Protein AF-A0A4Q5SK06-F1 (afdb_monomer_lite)

Foldseek 3Di:
DDPDPDPDDPDPDQDPVNCVVPADPLLVDAPDPADLLRLLLVVLVVQQVAFDADPVRHGPGTCNQVSLVQQLNLLSLLQRDPLVVLVVVLVVLLVVLPDPPCLPCNLVSVQVNLLSLLCLQCSLQSHHSDDDGSLVSLLVDDRPDPQPQLVVLSVVLNVLCVVDPSVGCSVPPCVHSVVVNSVSSVSNVVSSSVSSVVSNVCSVVSSVVSLVVPPDDPVNVVSSVVSVVVVVVSVVSSCVSVVVSCCCCCPVVVPDDDDDDDDDDDDDDDDDPPDPDDDADFQDWDWPAADPVRHTDIDTHD

Structure (mmCIF, N/CA/C/O backbone):
data_AF-A0A4Q5SK06-F1
#
_entry.id   AF-A0A4Q5SK06-F1
#
loop_
_atom_site.group_PDB
_atom_site.id
_atom_site.type_symbol
_atom_site.label_atom_id
_atom_site.label_alt_id
_atom_site.label_comp_id
_atom_site.label_asym_id
_atom_site.label_entity_id
_atom_site.label_seq_id
_atom_site.pdbx_PDB_ins_code
_atom_site.Cartn_x
_atom_site.Cartn_y
_atom_site.Cartn_z
_atom_site.occupancy
_atom_site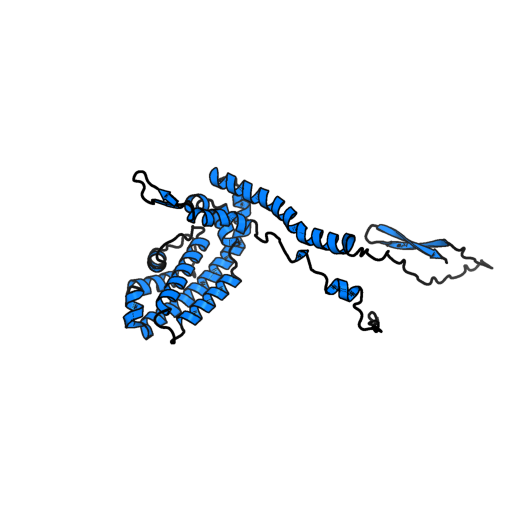.B_iso_or_equiv
_atom_site.auth_seq_id
_atom_site.auth_comp_id
_atom_site.auth_asym_id
_atom_site.auth_atom_id
_atom_site.pdbx_PDB_model_num
ATOM 1 N N . MET A 1 1 ? 8.976 2.957 50.495 1.00 32.09 1 MET A N 1
ATOM 2 C CA . MET A 1 1 ? 8.177 2.563 49.316 1.00 32.09 1 MET A CA 1
ATOM 3 C C . MET A 1 1 ? 8.591 1.159 48.915 1.00 32.09 1 MET A C 1
ATOM 5 O O . MET A 1 1 ? 9.645 0.991 48.323 1.00 32.09 1 MET A O 1
ATOM 9 N N . ALA A 1 2 ? 7.835 0.152 49.349 1.00 29.02 2 ALA A N 1
ATOM 10 C CA . ALA A 1 2 ? 8.060 -1.241 48.981 1.00 29.02 2 ALA A CA 1
ATOM 11 C C . ALA A 1 2 ? 6.987 -1.622 47.956 1.00 29.02 2 ALA A C 1
ATOM 13 O O . ALA A 1 2 ? 5.803 -1.439 48.232 1.00 29.02 2 ALA A O 1
ATOM 14 N N . GLY A 1 3 ? 7.406 -2.074 46.771 1.00 35.34 3 GLY A N 1
ATOM 15 C CA . GLY A 1 3 ? 6.500 -2.561 45.730 1.00 35.34 3 GLY A CA 1
ATOM 16 C C . GLY A 1 3 ? 5.689 -3.776 46.202 1.00 35.34 3 GLY A C 1
ATOM 17 O O . GLY A 1 3 ? 6.076 -4.425 47.182 1.00 35.34 3 GLY A O 1
ATOM 18 N N . PRO A 1 4 ? 4.564 -4.092 45.536 1.00 41.16 4 PRO A N 1
ATOM 19 C CA . PRO A 1 4 ? 3.704 -5.191 45.947 1.00 41.16 4 PRO A CA 1
ATOM 20 C C . PRO A 1 4 ? 4.503 -6.498 45.926 1.00 41.16 4 PRO A C 1
ATOM 22 O O . PRO A 1 4 ? 5.091 -6.878 44.912 1.00 41.16 4 PRO A O 1
ATOM 25 N N . ARG A 1 5 ? 4.568 -7.164 47.086 1.00 40.62 5 ARG A N 1
ATOM 26 C CA . ARG A 1 5 ? 5.215 -8.469 47.243 1.00 40.62 5 ARG A CA 1
ATOM 27 C C . ARG A 1 5 ? 4.524 -9.464 46.316 1.00 40.62 5 ARG A C 1
ATOM 29 O O . ARG A 1 5 ? 3.327 -9.699 46.455 1.00 40.62 5 ARG A O 1
ATOM 36 N N . ALA A 1 6 ? 5.293 -10.051 45.402 1.00 43.66 6 ALA A N 1
ATOM 37 C CA . ALA A 1 6 ? 4.859 -11.167 44.576 1.00 43.66 6 ALA A CA 1
ATOM 38 C C . ALA A 1 6 ? 4.334 -12.291 45.484 1.00 43.66 6 ALA A C 1
ATOM 40 O O . ALA A 1 6 ? 5.092 -12.889 46.253 1.00 43.66 6 ALA A O 1
ATOM 41 N N . GLY A 1 7 ? 3.023 -12.530 45.435 1.00 45.31 7 GLY A N 1
ATOM 42 C CA . GLY A 1 7 ? 2.389 -13.647 46.121 1.00 45.31 7 GLY A CA 1
ATOM 43 C C . GLY A 1 7 ? 2.993 -14.955 45.617 1.00 45.31 7 GLY A C 1
ATOM 44 O O . GLY A 1 7 ? 3.018 -15.216 44.417 1.00 45.31 7 GLY A O 1
ATOM 45 N N . ARG A 1 8 ? 3.526 -15.759 46.537 1.00 44.22 8 ARG A N 1
ATOM 46 C CA . ARG A 1 8 ? 4.097 -17.073 46.239 1.00 44.22 8 ARG A CA 1
ATOM 47 C C . ARG A 1 8 ? 2.937 -18.032 45.954 1.00 44.22 8 ARG A C 1
ATOM 49 O O . ARG A 1 8 ? 2.187 -18.366 46.866 1.00 44.22 8 ARG A O 1
ATOM 56 N N . ILE A 1 9 ? 2.763 -18.407 44.689 1.00 50.84 9 ILE A N 1
ATOM 57 C CA . ILE A 1 9 ? 1.717 -19.333 44.235 1.00 50.84 9 ILE A CA 1
ATOM 58 C C . ILE A 1 9 ? 2.046 -20.735 44.784 1.00 50.84 9 ILE A C 1
ATOM 60 O O . ILE A 1 9 ? 3.176 -21.200 44.656 1.00 50.84 9 ILE A O 1
ATOM 64 N N . LEU A 1 10 ? 1.083 -21.366 45.468 1.00 51.06 10 LEU A N 1
ATOM 65 C CA . LEU A 1 10 ? 1.248 -22.630 46.207 1.00 51.06 10 LEU A CA 1
ATOM 66 C C . LEU A 1 10 ? 0.790 -23.881 45.425 1.00 51.06 10 LEU A C 1
ATOM 68 O O . LEU A 1 10 ? 0.912 -24.985 45.949 1.00 51.06 10 LEU A O 1
ATOM 72 N N . ASN A 1 11 ? 0.292 -23.748 44.189 1.00 57.25 11 ASN A N 1
ATOM 73 C CA . ASN A 1 11 ? 0.071 -24.877 43.277 1.00 57.25 11 ASN A CA 1
ATOM 74 C C . ASN A 1 11 ? 0.360 -24.487 41.813 1.00 57.25 11 ASN A C 1
ATOM 76 O O . ASN A 1 11 ? 0.381 -23.307 41.477 1.00 57.25 11 ASN A O 1
ATOM 80 N N . ASP A 1 12 ? 0.541 -25.476 40.938 1.00 60.31 12 ASP A N 1
ATOM 81 C CA . ASP A 1 12 ? 0.752 -25.268 39.495 1.00 60.31 12 ASP A CA 1
ATOM 82 C C . ASP A 1 12 ? -0.543 -24.907 38.732 1.00 60.31 12 ASP A C 1
ATOM 84 O O . ASP A 1 12 ? -0.597 -24.993 37.504 1.00 60.31 12 ASP A O 1
ATOM 88 N N . ALA A 1 13 ? -1.624 -24.535 39.429 1.00 58.62 13 ALA A N 1
ATOM 89 C CA . ALA A 1 13 ? -2.864 -24.141 38.776 1.00 58.62 13 ALA A CA 1
ATOM 90 C C . ALA A 1 13 ? -2.782 -22.690 38.297 1.00 58.62 13 ALA A C 1
ATOM 92 O O . ALA A 1 13 ? -2.296 -21.789 38.979 1.00 58.62 13 ALA A O 1
ATOM 93 N N . THR A 1 14 ? -3.326 -22.462 37.109 1.00 59.69 14 THR A N 1
ATOM 94 C CA . THR A 1 14 ? -3.356 -21.158 36.453 1.00 59.69 14 THR A CA 1
ATOM 95 C C . THR A 1 14 ? -4.138 -20.146 37.298 1.00 59.69 14 THR A C 1
ATOM 97 O O . THR A 1 14 ? -5.350 -20.295 37.511 1.00 59.69 14 THR A O 1
ATOM 100 N N . SER A 1 15 ? -3.467 -19.090 37.771 1.00 63.75 15 SER A N 1
ATOM 101 C CA . SER A 1 15 ? -4.134 -18.014 38.511 1.00 63.75 15 SER A CA 1
ATOM 102 C C . SER A 1 15 ? -5.106 -17.241 37.604 1.00 63.75 15 SER A C 1
ATOM 104 O O . SER A 1 15 ? -5.066 -17.351 36.376 1.00 63.75 15 SER A O 1
ATOM 106 N N . GLN A 1 16 ? -6.005 -16.435 38.182 1.00 59.97 16 GLN A N 1
ATOM 107 C CA . GLN A 1 16 ? -6.860 -15.545 37.377 1.00 59.97 16 GLN A CA 1
ATOM 108 C C . GLN A 1 16 ? -6.032 -14.556 36.537 1.00 59.97 16 GLN A C 1
ATOM 110 O O . GLN A 1 16 ? -6.387 -14.277 35.394 1.00 59.97 16 GLN A O 1
ATOM 115 N N . LEU A 1 17 ? -4.905 -14.079 37.076 1.00 57.38 17 LEU A N 1
ATOM 116 C CA . LEU A 1 17 ? -3.962 -13.201 36.377 1.00 57.38 17 LEU A CA 1
ATOM 117 C C . LEU A 1 17 ? -3.300 -13.907 35.187 1.00 57.38 17 LEU A C 1
ATOM 119 O O . LEU A 1 17 ? -3.159 -13.310 34.122 1.00 57.38 17 LEU A O 1
ATOM 123 N N . ASP A 1 18 ? -2.949 -15.184 35.338 1.00 63.91 18 ASP A N 1
ATOM 124 C CA . ASP A 1 18 ? -2.370 -15.985 34.254 1.00 63.91 18 ASP A CA 1
ATOM 125 C C . ASP A 1 18 ? -3.408 -16.295 33.165 1.00 63.91 18 ASP A C 1
ATOM 127 O O . ASP A 1 18 ? -3.090 -16.243 31.978 1.00 63.91 18 ASP A O 1
ATOM 131 N N . ARG A 1 19 ? -4.676 -16.516 33.545 1.00 66.94 19 ARG A N 1
ATOM 132 C CA . ARG A 1 19 ? -5.796 -16.643 32.596 1.00 66.94 19 ARG A CA 1
ATOM 133 C C . ARG A 1 19 ? -6.055 -15.357 31.820 1.00 66.94 19 ARG A C 1
ATOM 135 O O . ARG A 1 19 ? -6.281 -15.431 30.620 1.00 66.94 19 ARG A O 1
ATOM 142 N N . ALA A 1 20 ? -5.986 -14.197 32.473 1.00 63.91 20 ALA A N 1
ATOM 143 C CA . ALA A 1 20 ? -6.129 -12.905 31.805 1.00 63.91 20 ALA A CA 1
ATOM 144 C C . ALA A 1 20 ? -4.961 -12.616 30.844 1.00 63.91 20 ALA A C 1
ATOM 146 O O . ALA A 1 20 ? -5.173 -12.057 29.774 1.00 63.91 20 ALA A O 1
ATOM 147 N N . ARG A 1 21 ? -3.735 -13.034 31.190 1.00 63.44 21 ARG A N 1
ATOM 148 C CA . ARG A 1 21 ? -2.545 -12.895 30.329 1.00 63.44 21 ARG A CA 1
ATOM 149 C C . ARG A 1 21 ? -2.531 -13.853 29.136 1.00 63.44 21 ARG A C 1
ATOM 151 O O . ARG A 1 21 ? -1.979 -13.500 28.103 1.00 63.44 21 ARG A O 1
ATOM 158 N N . GLY A 1 22 ? -3.099 -15.051 29.287 1.00 65.12 22 GLY A N 1
ATOM 159 C CA . GLY A 1 22 ? -3.250 -16.036 28.210 1.00 65.12 22 GLY A CA 1
ATOM 160 C C . GLY A 1 22 ? -4.559 -15.914 27.427 1.00 65.12 22 GLY A C 1
ATOM 161 O O . GLY A 1 22 ? -4.783 -16.695 26.502 1.00 65.12 22 GLY A O 1
ATOM 162 N N . ALA A 1 23 ? -5.437 -14.980 27.804 1.00 66.31 23 ALA A N 1
ATOM 163 C CA . ALA A 1 23 ? -6.686 -14.754 27.097 1.00 66.31 23 ALA A CA 1
ATOM 164 C C . ALA A 1 23 ? -6.386 -14.269 25.669 1.00 66.31 23 ALA A C 1
ATOM 166 O O . ALA A 1 23 ? -5.460 -13.473 25.475 1.00 66.31 23 ALA A O 1
ATOM 167 N N . PRO A 1 24 ? -7.161 -14.716 24.664 1.00 70.88 24 PRO A N 1
ATOM 168 C CA . PRO A 1 24 ? -7.084 -14.144 23.329 1.00 70.88 24 PRO A CA 1
ATOM 169 C C . PRO A 1 24 ? -7.214 -12.624 23.430 1.00 70.88 24 PRO A C 1
ATOM 171 O O . PRO A 1 24 ? -8.040 -12.139 24.199 1.00 70.88 24 PRO A O 1
ATOM 174 N N . ALA A 1 25 ? -6.405 -11.882 22.676 1.00 80.25 25 ALA A N 1
ATOM 175 C CA . ALA A 1 25 ? -6.522 -10.434 22.573 1.00 80.25 25 ALA A CA 1
ATOM 176 C C . ALA A 1 25 ? -7.452 -10.123 21.388 1.00 80.25 25 ALA A C 1
ATOM 178 O O . ALA A 1 25 ? -6.973 -9.986 20.267 1.00 80.25 25 ALA A O 1
ATOM 179 N N . PRO A 1 26 ? -8.786 -10.078 21.571 1.00 78.75 26 PRO A N 1
ATOM 180 C CA . PRO A 1 26 ? -9.716 -9.948 20.450 1.00 78.75 26 PRO A CA 1
ATOM 181 C C . PRO A 1 26 ? -9.480 -8.678 19.637 1.00 78.75 26 PRO A C 1
ATOM 183 O O . PRO A 1 26 ? -9.708 -8.671 18.434 1.00 78.75 26 PRO A O 1
ATOM 186 N N . ASP A 1 27 ? -8.987 -7.627 20.289 1.00 80.75 27 ASP A N 1
ATOM 187 C CA . ASP A 1 27 ? -8.762 -6.322 19.676 1.00 80.75 27 ASP A CA 1
ATOM 188 C C . ASP A 1 27 ? -7.524 -6.305 18.757 1.00 80.75 27 ASP A C 1
ATOM 190 O O . ASP A 1 27 ? -7.323 -5.344 18.020 1.00 80.75 27 ASP A O 1
ATOM 194 N N . THR A 1 28 ? -6.696 -7.361 18.763 1.00 82.69 28 THR A N 1
ATOM 195 C CA . THR A 1 28 ? -5.538 -7.488 17.858 1.00 82.69 28 THR A CA 1
ATOM 196 C C . THR A 1 28 ? -5.878 -8.167 16.534 1.00 82.69 28 THR A C 1
ATOM 198 O O . THR A 1 28 ? -5.045 -8.183 15.629 1.00 82.69 28 THR A O 1
ATOM 201 N N . VAL A 1 29 ? -7.086 -8.721 16.396 1.00 85.44 29 VAL A N 1
ATOM 202 C CA . VAL A 1 29 ? -7.531 -9.416 15.186 1.00 85.44 29 VAL A CA 1
ATOM 203 C C . VAL A 1 29 ? -8.699 -8.653 14.580 1.00 85.44 29 VAL A C 1
ATOM 205 O O . VAL A 1 29 ? -9.771 -8.570 15.166 1.00 85.44 29 VAL A O 1
ATOM 208 N N . ALA A 1 30 ? -8.512 -8.124 13.375 1.00 89.31 30 ALA A N 1
ATOM 209 C CA . ALA A 1 30 ? -9.601 -7.573 12.578 1.00 89.31 30 ALA A CA 1
ATOM 210 C C . ALA A 1 30 ? -10.161 -8.655 11.644 1.00 89.31 30 ALA A C 1
ATOM 212 O O . ALA A 1 30 ? -9.398 -9.402 11.034 1.00 89.31 30 ALA A O 1
ATOM 213 N N . VAL A 1 31 ? -11.488 -8.721 11.503 1.00 90.75 31 VAL A N 1
ATOM 214 C CA . VAL A 1 31 ? -12.145 -9.575 10.494 1.00 90.75 31 VAL A CA 1
ATOM 215 C C . VAL A 1 31 ? -11.825 -9.056 9.093 1.00 90.75 31 VAL A C 1
ATOM 217 O O . VAL A 1 31 ? -11.507 -9.829 8.196 1.00 90.75 31 VAL A O 1
ATOM 220 N N . ASP A 1 32 ? -11.865 -7.736 8.926 1.00 92.00 32 ASP A N 1
ATOM 221 C CA . ASP A 1 32 ? -11.338 -7.040 7.759 1.00 92.00 32 ASP A CA 1
ATOM 222 C C . ASP A 1 32 ? -10.427 -5.908 8.248 1.00 92.00 32 ASP A C 1
ATOM 224 O O . ASP A 1 32 ? -10.885 -4.909 8.811 1.00 92.00 32 ASP A O 1
ATOM 228 N N . GLY A 1 33 ? -9.119 -6.111 8.084 1.00 89.06 33 GLY A N 1
ATOM 229 C CA . GLY A 1 33 ? -8.067 -5.205 8.549 1.00 89.06 33 GLY A CA 1
ATOM 230 C C . GLY A 1 33 ? -7.682 -4.110 7.556 1.00 89.06 33 GLY A C 1
ATOM 231 O O . GLY A 1 33 ? -6.743 -3.367 7.829 1.00 89.06 33 GLY A O 1
ATOM 232 N N . ARG A 1 34 ? -8.364 -4.004 6.407 1.00 91.94 34 ARG A N 1
ATOM 233 C CA . ARG A 1 34 ? -8.020 -2.989 5.404 1.00 91.94 34 ARG A CA 1
ATOM 234 C C . ARG A 1 34 ? -8.201 -1.583 5.974 1.00 91.94 34 ARG A C 1
ATOM 236 O O . ARG A 1 34 ? -9.090 -1.358 6.784 1.00 91.94 34 ARG A O 1
ATOM 243 N N . SER A 1 35 ? -7.409 -0.611 5.540 1.00 92.50 35 SER A N 1
ATOM 244 C CA . SER A 1 35 ? -7.636 0.813 5.824 1.00 92.50 35 SER A CA 1
ATOM 245 C C . SER A 1 35 ? -8.647 1.424 4.842 1.00 92.50 35 SER A C 1
ATOM 247 O O . SER A 1 35 ? -9.043 0.783 3.868 1.00 92.50 35 SER A O 1
ATOM 249 N N . LEU A 1 36 ? -9.107 2.661 5.078 1.00 92.88 36 LEU A N 1
ATOM 250 C CA . LEU A 1 36 ? -9.920 3.375 4.078 1.00 92.88 36 LEU A CA 1
ATOM 251 C C . LEU A 1 36 ? -9.129 3.583 2.777 1.00 92.88 36 LEU A C 1
ATOM 253 O O . LEU A 1 36 ? -9.657 3.330 1.702 1.00 92.88 36 LEU A O 1
ATOM 257 N N . ALA A 1 37 ? -7.848 3.948 2.873 1.00 94.69 37 ALA A N 1
ATOM 258 C CA . ALA A 1 37 ? -6.973 4.081 1.710 1.00 94.69 37 ALA A CA 1
ATOM 259 C C . ALA A 1 37 ? -6.852 2.768 0.919 1.00 94.69 37 ALA A C 1
ATOM 261 O O . ALA A 1 37 ? -6.935 2.781 -0.302 1.00 94.69 37 ALA A O 1
ATOM 262 N N . GLN A 1 38 ? -6.736 1.620 1.592 1.00 94.06 38 GLN A N 1
ATOM 263 C CA . GLN A 1 38 ? -6.707 0.321 0.910 1.00 94.06 38 GLN A CA 1
ATOM 264 C C . GLN A 1 38 ? -8.042 -0.016 0.233 1.00 94.06 38 GLN A C 1
ATOM 266 O O . GLN A 1 38 ? -8.038 -0.577 -0.859 1.00 94.06 38 GLN A O 1
ATOM 271 N N . LEU A 1 39 ? -9.182 0.340 0.838 1.00 93.44 39 LEU A N 1
ATOM 272 C CA . LEU A 1 39 ? -10.490 0.197 0.189 1.00 93.44 39 LEU A CA 1
ATOM 273 C C . LEU A 1 39 ? -10.622 1.117 -1.028 1.00 93.44 39 LEU A C 1
ATOM 275 O O . LEU A 1 39 ? -11.112 0.684 -2.061 1.00 93.44 39 LEU A O 1
ATOM 279 N N . LEU A 1 40 ? -10.171 2.364 -0.932 1.00 93.56 40 LEU A N 1
ATOM 280 C CA . LEU A 1 40 ? -10.208 3.310 -2.045 1.00 93.56 40 LEU A CA 1
ATOM 281 C C . LEU A 1 40 ? -9.298 2.843 -3.193 1.00 93.56 40 LEU A C 1
ATOM 283 O O . LEU A 1 40 ? -9.754 2.678 -4.320 1.00 93.56 40 LEU A O 1
ATOM 287 N N . ALA A 1 41 ? -8.045 2.498 -2.895 1.00 92.50 41 ALA A N 1
ATOM 288 C CA . ALA A 1 41 ? -7.084 1.995 -3.876 1.00 92.50 41 ALA A CA 1
ATOM 289 C C . ALA A 1 41 ? -7.520 0.674 -4.540 1.00 92.50 41 ALA A C 1
ATOM 291 O O . ALA A 1 41 ? -7.130 0.394 -5.674 1.00 92.50 41 ALA A O 1
ATOM 292 N N . PHE A 1 42 ? -8.346 -0.133 -3.862 1.00 91.38 42 PHE A N 1
ATOM 293 C CA . PHE A 1 42 ? -8.824 -1.414 -4.384 1.00 91.38 42 PHE A CA 1
ATOM 294 C C . PHE A 1 42 ? -9.573 -1.282 -5.717 1.00 91.38 42 PHE A C 1
ATOM 296 O O . PHE A 1 42 ? -9.428 -2.162 -6.563 1.00 91.38 42 PHE A O 1
ATOM 303 N N . ALA A 1 43 ? -10.332 -0.201 -5.940 1.00 88.31 43 ALA A N 1
ATOM 304 C CA . ALA A 1 43 ? -11.107 -0.027 -7.174 1.00 88.31 43 ALA A CA 1
ATOM 305 C C . ALA A 1 43 ? -10.239 -0.077 -8.429 1.00 88.31 43 ALA A C 1
ATOM 307 O O . ALA A 1 43 ? -10.587 -0.756 -9.394 1.00 88.31 43 ALA A O 1
ATOM 308 N N . ALA A 1 44 ? -9.100 0.615 -8.410 1.00 86.00 44 ALA A N 1
ATOM 309 C CA . ALA A 1 44 ? -8.225 0.672 -9.569 1.00 86.00 44 ALA A CA 1
ATOM 310 C C . ALA A 1 44 ? -7.594 -0.702 -9.866 1.00 86.00 44 ALA A C 1
ATOM 312 O O . ALA A 1 44 ? -7.561 -1.115 -11.024 1.00 86.00 44 ALA A O 1
ATOM 313 N N . GLY A 1 45 ? -7.232 -1.467 -8.827 1.00 86.19 45 GLY A N 1
ATOM 314 C CA . GLY A 1 45 ? -6.757 -2.849 -8.979 1.00 86.19 45 GLY A CA 1
ATOM 315 C C . GLY A 1 45 ? -7.839 -3.813 -9.457 1.00 86.19 45 GLY A C 1
ATOM 316 O O . GLY A 1 45 ? -7.591 -4.663 -10.306 1.00 86.19 45 GLY A O 1
ATOM 317 N N . TYR A 1 46 ? -9.068 -3.659 -8.964 1.00 88.38 46 TYR A N 1
ATOM 318 C CA . TYR A 1 46 ? -10.204 -4.443 -9.441 1.00 88.38 46 TYR A CA 1
ATOM 319 C C . TYR A 1 46 ? -10.538 -4.128 -10.907 1.00 88.38 46 TYR A C 1
ATOM 321 O O . TYR A 1 46 ? -10.900 -5.027 -11.665 1.00 88.38 46 TYR A O 1
ATOM 329 N N . GLY A 1 47 ? -10.355 -2.872 -11.323 1.00 88.69 47 GLY A N 1
ATOM 330 C CA . GLY A 1 47 ? -10.532 -2.423 -12.701 1.00 88.69 47 GLY A CA 1
ATOM 331 C C . GLY A 1 47 ? -9.675 -3.188 -13.712 1.00 88.69 47 GLY A C 1
ATOM 332 O O . GLY A 1 47 ? -10.171 -3.473 -14.798 1.00 88.69 47 GLY A O 1
ATOM 333 N N . GLU A 1 48 ? -8.456 -3.609 -13.350 1.00 87.19 48 GLU A N 1
ATOM 334 C CA . GLU A 1 48 ? -7.589 -4.422 -14.228 1.00 87.19 48 GLU A CA 1
ATOM 335 C C . GLU A 1 48 ? -8.194 -5.785 -14.591 1.00 87.19 48 GLU A C 1
ATOM 337 O O . GLU A 1 48 ? -7.904 -6.354 -15.646 1.00 87.19 48 GLU A O 1
ATOM 342 N N . LEU A 1 49 ? -9.039 -6.334 -13.715 1.00 89.31 49 LEU A N 1
ATOM 343 C CA . LEU A 1 49 ? -9.673 -7.635 -13.929 1.00 89.31 49 LEU A CA 1
ATOM 344 C C . LEU A 1 49 ? -10.837 -7.555 -14.920 1.00 89.31 49 LEU A C 1
ATOM 346 O O . LEU A 1 49 ? -11.286 -8.582 -15.432 1.00 89.31 49 LEU A O 1
ATOM 350 N N . ILE A 1 50 ? -11.325 -6.347 -15.199 1.00 90.12 50 ILE A N 1
ATOM 351 C CA . ILE A 1 50 ? -12.448 -6.111 -16.094 1.00 90.12 50 ILE A CA 1
ATOM 352 C C . ILE A 1 50 ? -11.890 -5.543 -17.391 1.00 90.12 50 I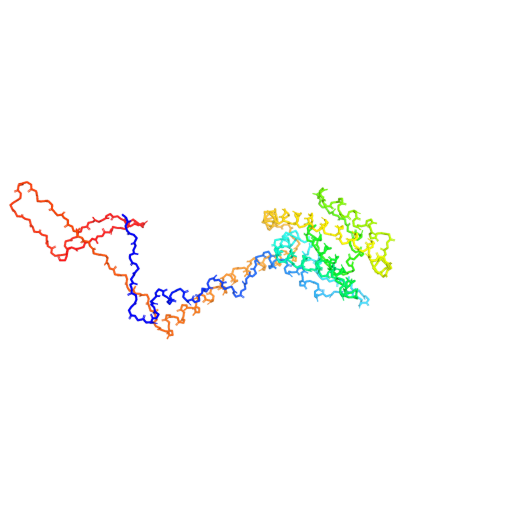LE A C 1
ATOM 354 O O . ILE A 1 50 ? -11.448 -4.402 -17.447 1.00 90.12 50 ILE A O 1
ATOM 358 N N . ARG A 1 51 ? -11.930 -6.337 -18.459 1.00 89.88 51 ARG A N 1
ATOM 359 C CA . ARG A 1 51 ? -11.545 -5.879 -19.798 1.00 89.88 51 ARG A CA 1
ATOM 360 C C . ARG A 1 51 ? -12.742 -5.298 -20.529 1.00 89.88 51 ARG A C 1
ATOM 362 O O . ARG A 1 51 ? -13.853 -5.809 -20.393 1.00 89.88 51 ARG A O 1
ATOM 369 N N . PHE A 1 52 ? -12.506 -4.276 -21.339 1.00 89.38 52 PHE A N 1
ATOM 370 C CA . PHE A 1 52 ? -13.485 -3.798 -22.310 1.00 89.38 52 PHE A CA 1
ATOM 371 C C . PHE A 1 52 ? -12.976 -4.014 -23.736 1.00 89.38 52 PHE A C 1
ATOM 373 O O . PHE A 1 52 ? -11.772 -4.138 -23.982 1.00 89.38 52 PHE A O 1
ATOM 380 N N . TYR A 1 53 ? -13.923 -4.086 -24.664 1.00 93.00 53 TYR A N 1
ATOM 381 C CA . TYR A 1 53 ? -13.687 -4.391 -26.068 1.00 93.00 53 TYR A CA 1
ATOM 382 C C . TYR A 1 53 ? -14.123 -3.206 -26.927 1.00 93.00 53 TYR A C 1
ATOM 384 O O . TYR A 1 53 ? -15.046 -2.475 -26.558 1.00 93.00 53 TYR A O 1
ATOM 392 N N . ASP A 1 54 ? -13.422 -2.984 -28.035 1.00 93.00 54 ASP A N 1
ATOM 393 C CA . ASP A 1 54 ? -13.812 -1.989 -29.031 1.00 93.00 54 ASP A CA 1
ATOM 394 C C . ASP A 1 54 ? -14.995 -2.475 -29.892 1.00 93.00 54 ASP A C 1
ATOM 396 O O . ASP A 1 54 ? -15.569 -3.543 -29.677 1.00 93.00 54 ASP A O 1
ATOM 400 N N . LEU A 1 55 ? -15.380 -1.664 -30.881 1.00 95.56 55 LEU A N 1
ATOM 401 C CA . LEU A 1 55 ? -16.477 -1.984 -31.801 1.00 95.56 55 LEU A CA 1
ATOM 402 C C . LEU A 1 55 ? -16.178 -3.184 -32.719 1.00 95.56 55 LEU A C 1
ATOM 404 O O . LEU A 1 55 ? -17.109 -3.714 -33.322 1.00 95.56 55 LEU A O 1
ATOM 408 N N . ASP A 1 56 ? -14.916 -3.610 -32.809 1.00 96.25 56 ASP A N 1
ATOM 409 C CA . ASP A 1 56 ? -14.471 -4.776 -33.574 1.00 96.25 56 ASP A CA 1
ATOM 410 C C . ASP A 1 56 ? -14.318 -6.030 -32.684 1.00 96.25 56 ASP A C 1
ATOM 412 O O . ASP A 1 56 ? -13.731 -7.024 -33.120 1.00 96.25 56 ASP A O 1
ATOM 416 N N . ASP A 1 57 ? -14.817 -5.989 -31.440 1.00 92.25 57 ASP A N 1
ATOM 417 C CA . ASP A 1 57 ? -14.689 -7.051 -30.432 1.00 92.25 57 ASP A CA 1
ATOM 418 C C . ASP A 1 57 ? -13.224 -7.396 -30.093 1.00 92.25 57 ASP A C 1
ATOM 420 O O . ASP A 1 57 ? -12.874 -8.530 -29.754 1.00 92.25 57 ASP A O 1
ATOM 424 N N . ARG A 1 58 ? -12.318 -6.409 -30.178 1.00 93.56 58 ARG A N 1
ATOM 425 C CA . ARG A 1 58 ? -10.918 -6.564 -29.759 1.00 93.56 58 ARG A CA 1
ATOM 426 C C . ARG A 1 58 ? -10.702 -5.978 -28.366 1.00 93.56 58 ARG A C 1
ATOM 428 O O . ARG A 1 58 ? -11.238 -4.909 -28.076 1.00 93.56 58 ARG A O 1
ATOM 435 N N . PRO A 1 59 ? -9.893 -6.623 -27.500 1.00 88.94 59 PRO A N 1
ATOM 436 C CA . PRO A 1 59 ? -9.536 -6.053 -26.206 1.00 88.94 59 PRO A CA 1
ATOM 437 C C . PRO A 1 59 ? -8.918 -4.662 -26.381 1.00 88.94 59 PRO A C 1
ATOM 439 O O . PRO A 1 59 ? -7.855 -4.529 -26.987 1.00 88.94 59 PRO A O 1
ATOM 442 N N . ALA A 1 60 ? -9.579 -3.643 -25.837 1.00 87.94 60 ALA A N 1
ATOM 443 C CA . ALA A 1 60 ? -9.181 -2.242 -25.970 1.00 87.94 60 ALA A CA 1
ATOM 444 C C . ALA A 1 60 ? -8.622 -1.648 -24.665 1.00 87.94 60 ALA A C 1
ATOM 446 O O . ALA A 1 60 ? -8.148 -0.514 -24.653 1.00 87.94 60 ALA A O 1
ATOM 447 N N . GLY A 1 61 ? -8.640 -2.420 -23.577 1.00 86.62 61 GLY A N 1
ATOM 448 C CA . GLY A 1 61 ? -8.072 -2.032 -22.293 1.00 86.62 61 GLY A CA 1
ATOM 449 C C . GLY A 1 61 ? -8.824 -2.650 -21.124 1.00 86.62 61 GLY A C 1
ATOM 450 O O . GLY A 1 61 ? -9.537 -3.649 -21.269 1.00 86.62 61 GLY A O 1
ATOM 451 N N . ASP A 1 62 ? -8.655 -2.032 -19.963 1.00 90.31 62 ASP A N 1
ATOM 452 C CA . ASP A 1 62 ? -9.298 -2.410 -18.714 1.00 90.31 62 ASP A CA 1
ATOM 453 C C . ASP 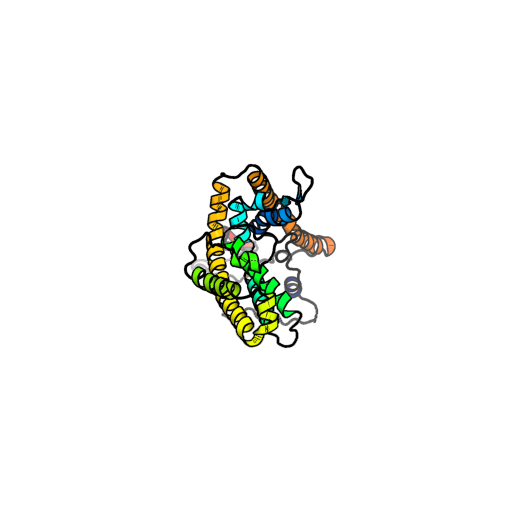A 1 62 ? -9.792 -1.171 -17.953 1.00 90.31 62 ASP A C 1
ATOM 455 O O . ASP A 1 62 ? -9.472 -0.028 -18.290 1.00 90.31 62 ASP A O 1
ATOM 459 N N . TRP A 1 63 ? -10.612 -1.387 -16.932 1.00 89.00 63 TRP A N 1
ATOM 460 C CA . TRP A 1 63 ? -11.274 -0.298 -16.215 1.00 89.00 63 TRP A CA 1
ATOM 461 C C . TRP A 1 63 ? -10.398 0.369 -15.141 1.00 89.00 63 TRP A C 1
ATOM 463 O O . TRP A 1 63 ? -10.894 1.216 -14.404 1.00 89.00 63 TRP A O 1
ATOM 473 N N . SER A 1 64 ? -9.106 0.046 -15.025 1.00 87.50 64 SER A N 1
ATOM 474 C CA . SER A 1 64 ? -8.235 0.646 -13.999 1.00 87.50 64 SER A CA 1
ATOM 475 C C . SER A 1 64 ? -8.106 2.168 -14.145 1.00 87.50 64 SER A C 1
ATOM 477 O O . SER A 1 64 ? -8.265 2.908 -13.171 1.00 87.50 64 SER A O 1
ATOM 479 N N . ALA A 1 65 ? -7.926 2.652 -15.380 1.00 83.56 65 ALA A N 1
ATOM 480 C CA . ALA A 1 65 ? -7.802 4.074 -15.706 1.00 83.56 65 ALA A CA 1
ATOM 481 C C . ALA A 1 65 ? -9.059 4.886 -15.351 1.00 83.56 65 ALA A C 1
ATOM 483 O O . ALA A 1 65 ? -8.968 6.073 -15.044 1.00 83.56 65 ALA A O 1
ATOM 484 N N . PHE A 1 66 ? -10.229 4.243 -15.356 1.00 84.69 66 PHE A N 1
ATOM 485 C CA . PHE A 1 66 ? -11.504 4.866 -15.006 1.00 84.69 66 PHE A CA 1
ATOM 486 C C . PHE A 1 66 ? -11.569 5.293 -13.533 1.00 84.69 66 PHE A C 1
ATOM 488 O O . PHE A 1 66 ? -12.216 6.290 -13.217 1.00 84.69 66 PHE A O 1
ATOM 495 N N . PHE A 1 67 ? -10.882 4.562 -12.650 1.00 86.94 67 PHE A N 1
ATOM 496 C CA . PHE A 1 67 ? -10.780 4.880 -11.224 1.00 86.94 67 PHE A CA 1
ATOM 497 C C . PHE A 1 67 ? -9.518 5.679 -10.907 1.00 86.94 67 PHE A C 1
ATOM 499 O O . PHE A 1 67 ? -9.577 6.651 -10.164 1.00 86.94 67 PHE A O 1
ATOM 506 N N . ALA A 1 68 ? -8.379 5.306 -11.491 1.00 85.19 68 ALA A N 1
ATOM 507 C CA . ALA A 1 68 ? -7.098 5.943 -11.19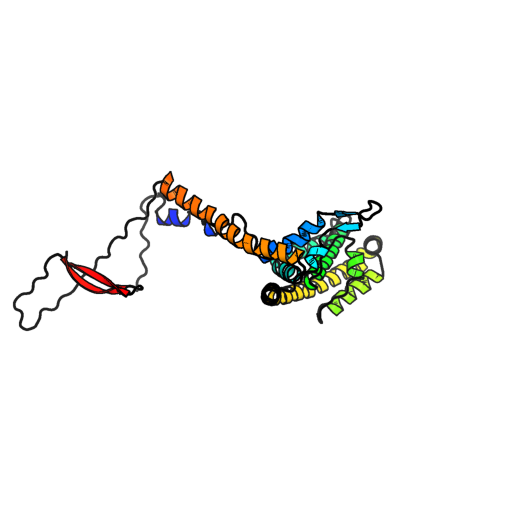4 1.00 85.19 68 ALA A CA 1
ATOM 508 C C . ALA A 1 68 ? -6.990 7.399 -11.679 1.00 85.19 68 ALA A C 1
ATOM 510 O O . ALA A 1 68 ? -6.111 8.124 -11.225 1.00 85.19 68 ALA A O 1
ATOM 511 N N . ALA A 1 69 ? -7.877 7.840 -12.578 1.00 87.19 69 ALA A N 1
ATOM 512 C CA . ALA A 1 69 ? -7.975 9.245 -12.969 1.00 87.19 69 ALA A CA 1
ATOM 513 C C . ALA A 1 69 ? -8.472 10.159 -11.831 1.00 87.19 69 ALA A C 1
ATOM 515 O O . ALA A 1 69 ? -8.276 11.372 -11.904 1.00 87.19 69 ALA A O 1
ATOM 516 N N . ASP A 1 70 ? -9.116 9.603 -10.800 1.00 92.00 70 ASP A N 1
ATOM 517 C CA . ASP A 1 70 ? -9.606 10.374 -9.663 1.00 92.00 70 ASP A CA 1
ATOM 518 C C . ASP A 1 70 ? -8.484 10.643 -8.634 1.00 92.00 70 ASP A C 1
ATOM 520 O O . ASP A 1 70 ? -7.816 9.702 -8.182 1.00 92.00 70 ASP A O 1
ATOM 524 N N . PRO A 1 71 ? -8.273 11.905 -8.207 1.00 92.06 71 PRO A N 1
ATOM 525 C CA . PRO A 1 71 ? -7.207 12.244 -7.267 1.00 92.06 71 PRO A CA 1
ATOM 526 C C . PRO A 1 71 ? -7.301 11.522 -5.915 1.00 92.06 71 PRO A C 1
ATOM 528 O O . PRO A 1 71 ? -6.259 11.175 -5.353 1.00 92.06 71 PRO A O 1
ATOM 531 N N . THR A 1 72 ? -8.509 11.237 -5.408 1.00 94.38 72 THR A N 1
ATOM 532 C CA . THR A 1 72 ? -8.705 10.488 -4.150 1.00 94.38 72 THR A CA 1
ATOM 533 C C . THR A 1 72 ? -8.102 9.097 -4.262 1.00 94.38 72 THR A C 1
ATOM 535 O O . THR A 1 72 ? -7.417 8.643 -3.345 1.00 94.38 72 THR A O 1
ATOM 538 N N . ILE A 1 73 ? -8.290 8.435 -5.404 1.00 92.88 73 ILE A N 1
ATOM 539 C CA . ILE A 1 73 ? -7.730 7.106 -5.659 1.00 92.88 73 ILE A CA 1
ATOM 540 C C . ILE A 1 73 ? -6.204 7.177 -5.754 1.00 92.88 73 ILE A C 1
ATOM 542 O O . ILE A 1 73 ? -5.519 6.351 -5.150 1.00 92.88 73 ILE A O 1
ATOM 546 N N . GLY A 1 74 ? -5.658 8.199 -6.416 1.00 92.00 74 GLY A N 1
ATOM 547 C CA . GLY A 1 74 ? -4.212 8.426 -6.485 1.00 92.00 74 GLY A CA 1
ATOM 548 C C . GLY A 1 74 ? -3.556 8.594 -5.107 1.00 92.00 74 GLY A C 1
ATOM 549 O O . GLY A 1 74 ? -2.557 7.937 -4.807 1.00 92.00 74 GLY A O 1
ATOM 550 N N . TYR A 1 75 ? -4.137 9.420 -4.230 1.00 94.62 75 TYR A N 1
ATOM 551 C CA . TYR A 1 75 ? -3.667 9.564 -2.844 1.00 94.62 75 TYR A CA 1
ATOM 552 C C . TYR A 1 75 ? -3.838 8.275 -2.034 1.00 94.62 75 TYR A C 1
ATOM 554 O O . TYR A 1 75 ? -2.942 7.875 -1.284 1.00 94.62 75 TYR A O 1
ATOM 562 N N . ALA A 1 76 ? -4.967 7.589 -2.210 1.00 95.12 76 ALA A N 1
ATOM 563 C CA . ALA A 1 76 ? -5.237 6.325 -1.549 1.00 95.12 76 ALA A CA 1
ATOM 564 C C . ALA A 1 76 ? -4.217 5.243 -1.930 1.00 95.12 76 ALA A C 1
ATOM 566 O O . ALA A 1 76 ? -3.752 4.524 -1.050 1.00 95.12 76 ALA A O 1
ATOM 567 N N . MET A 1 77 ? -3.812 5.156 -3.201 1.00 93.00 77 MET A N 1
ATOM 568 C CA . MET A 1 77 ? -2.773 4.228 -3.659 1.00 93.00 77 MET A CA 1
ATOM 569 C C . MET A 1 77 ? -1.430 4.485 -2.974 1.00 93.00 77 MET A C 1
ATOM 571 O O . MET A 1 77 ? -0.768 3.534 -2.568 1.00 93.00 77 MET A O 1
ATOM 575 N N . GLN A 1 78 ? -1.047 5.751 -2.779 1.00 93.69 78 GLN A N 1
ATOM 576 C CA . GLN A 1 78 ? 0.173 6.099 -2.043 1.00 93.69 78 GLN A CA 1
ATOM 577 C C . GLN A 1 78 ? 0.090 5.621 -0.588 1.00 93.69 78 GLN A C 1
ATOM 579 O O . GLN A 1 78 ? 0.993 4.946 -0.090 1.00 93.69 78 GLN A O 1
ATOM 584 N N . LEU A 1 79 ? -1.021 5.916 0.088 1.00 95.69 79 LEU A N 1
ATOM 585 C CA . LEU A 1 79 ? -1.240 5.541 1.488 1.00 95.69 79 LEU A CA 1
ATOM 586 C C . LEU A 1 79 ? -1.373 4.027 1.697 1.00 95.69 79 LEU A C 1
ATOM 588 O O . LEU A 1 79 ? -0.943 3.519 2.733 1.00 95.69 79 LEU A O 1
ATOM 592 N N . ALA A 1 80 ? -1.943 3.313 0.725 1.00 94.25 80 ALA A N 1
ATOM 593 C CA . ALA A 1 80 ? -2.193 1.877 0.787 1.00 94.25 80 ALA A CA 1
ATOM 594 C C . ALA A 1 80 ? -0.921 1.018 0.701 1.00 94.25 80 ALA A C 1
ATOM 596 O O . ALA A 1 80 ? -0.980 -0.154 1.075 1.00 94.25 80 ALA A O 1
ATOM 597 N N . ILE A 1 81 ? 0.208 1.575 0.239 1.00 92.38 81 ILE A N 1
ATOM 598 C CA . ILE A 1 81 ? 1.487 0.857 0.177 1.00 92.38 81 ILE A CA 1
ATOM 599 C C . ILE A 1 81 ? 1.963 0.484 1.589 1.00 92.38 81 ILE A C 1
ATOM 601 O O . ILE A 1 81 ? 2.181 1.362 2.431 1.00 92.38 81 ILE A O 1
ATOM 605 N N . ASP A 1 82 ? 2.231 -0.805 1.805 1.00 93.62 82 ASP A N 1
ATOM 606 C CA . ASP A 1 82 ? 3.056 -1.287 2.916 1.00 93.62 82 ASP A CA 1
ATOM 607 C C . ASP A 1 82 ? 4.540 -1.135 2.544 1.00 93.62 82 ASP A C 1
ATOM 609 O O . ASP A 1 82 ? 5.150 -1.986 1.894 1.00 93.62 82 ASP A O 1
ATOM 613 N N . LEU A 1 83 ? 5.108 0.029 2.873 1.00 94.00 83 LEU A N 1
ATOM 614 C CA . LEU A 1 83 ? 6.475 0.370 2.476 1.00 94.00 83 LEU A CA 1
ATOM 615 C C . LEU A 1 83 ? 7.532 -0.563 3.105 1.00 94.00 83 LEU A C 1
ATOM 617 O O . LEU A 1 83 ? 8.426 -0.978 2.366 1.00 94.00 83 LEU A O 1
ATOM 621 N N . PRO A 1 84 ? 7.446 -0.944 4.398 1.00 96.00 84 PRO A N 1
ATOM 622 C CA . PRO A 1 84 ? 8.342 -1.946 4.979 1.00 96.00 84 PRO A CA 1
ATOM 623 C C . PRO A 1 84 ? 8.315 -3.305 4.264 1.00 96.00 84 PRO A C 1
ATOM 625 O O . PRO A 1 84 ? 9.375 -3.895 4.019 1.00 96.00 84 PRO A O 1
ATOM 628 N N . GLU A 1 85 ? 7.126 -3.805 3.909 1.00 95.56 85 GLU A N 1
ATOM 629 C CA . GLU A 1 85 ? 6.992 -5.058 3.159 1.00 95.56 85 GLU A CA 1
ATOM 630 C C . GLU A 1 85 ? 7.619 -4.936 1.762 1.00 95.56 85 GLU A C 1
ATOM 632 O O . GLU A 1 85 ? 8.409 -5.791 1.352 1.00 95.56 85 GLU A O 1
ATOM 637 N N . VAL A 1 86 ? 7.348 -3.831 1.059 1.00 95.62 86 VAL A N 1
ATOM 638 C CA . VAL A 1 86 ? 7.927 -3.542 -0.262 1.00 95.62 86 VAL A CA 1
ATOM 639 C C . VAL A 1 86 ? 9.452 -3.445 -0.205 1.00 95.62 86 VAL A C 1
ATOM 641 O O . VAL A 1 86 ? 10.129 -4.045 -1.041 1.00 95.62 86 VAL A O 1
ATOM 644 N N . GLU A 1 87 ? 10.015 -2.726 0.767 1.00 96.75 87 GLU A N 1
ATOM 645 C CA . GLU A 1 87 ? 11.467 -2.603 0.930 1.00 96.75 87 GLU A CA 1
ATOM 646 C C . GLU A 1 87 ? 12.114 -3.975 1.153 1.00 96.75 87 GLU A C 1
ATOM 648 O O . GLU A 1 87 ? 13.126 -4.303 0.525 1.00 96.75 87 GLU A O 1
ATOM 653 N N . THR A 1 88 ? 11.502 -4.802 2.003 1.00 97.31 88 THR A N 1
ATOM 654 C CA . THR A 1 88 ? 11.971 -6.166 2.273 1.00 97.31 88 THR A CA 1
ATOM 655 C C . THR A 1 88 ? 11.947 -7.012 1.001 1.00 97.31 88 THR A C 1
ATOM 657 O O . THR A 1 88 ? 12.965 -7.602 0.634 1.00 97.31 88 THR A O 1
ATOM 660 N N . ALA A 1 89 ? 10.830 -6.999 0.269 1.00 96.12 89 ALA A N 1
ATOM 661 C CA . ALA A 1 89 ? 10.684 -7.744 -0.976 1.00 96.12 89 ALA A CA 1
ATOM 662 C C . ALA A 1 89 ? 11.688 -7.298 -2.055 1.00 96.12 89 ALA A C 1
ATOM 664 O O . ALA A 1 89 ? 12.264 -8.135 -2.752 1.00 96.12 89 ALA A O 1
ATOM 665 N N . LEU A 1 90 ? 11.938 -5.992 -2.194 1.00 96.56 90 LEU A N 1
ATOM 666 C CA . LEU A 1 90 ? 12.924 -5.452 -3.136 1.00 96.56 90 LEU A CA 1
ATOM 667 C C . LEU A 1 90 ? 14.355 -5.840 -2.756 1.00 96.56 90 LEU A C 1
ATOM 669 O O . LEU A 1 90 ? 15.143 -6.208 -3.629 1.00 96.56 90 LEU A O 1
ATOM 673 N N . ARG A 1 91 ? 14.688 -5.791 -1.462 1.00 95.38 91 ARG A N 1
ATOM 674 C CA . ARG A 1 91 ? 15.995 -6.209 -0.943 1.00 95.38 91 ARG A CA 1
ATOM 675 C C . ARG A 1 91 ? 16.252 -7.687 -1.225 1.00 95.38 91 ARG A C 1
ATOM 677 O O . ARG A 1 91 ? 17.338 -8.041 -1.687 1.00 95.38 91 ARG A O 1
ATOM 684 N N . ASP A 1 92 ? 15.254 -8.534 -0.991 1.00 94.62 92 ASP A N 1
ATOM 685 C CA . ASP A 1 92 ? 15.333 -9.961 -1.295 1.00 94.62 92 ASP A CA 1
ATOM 686 C C . ASP A 1 92 ? 15.488 -10.201 -2.804 1.00 94.62 92 ASP A C 1
ATOM 688 O O . ASP A 1 92 ? 16.388 -10.934 -3.212 1.00 94.62 92 ASP A O 1
ATOM 692 N N . LEU A 1 93 ? 14.708 -9.511 -3.648 1.00 93.75 93 LEU A N 1
ATOM 693 C CA . LEU A 1 93 ? 14.851 -9.586 -5.107 1.00 93.75 93 LEU A CA 1
ATOM 694 C C . LEU A 1 93 ? 16.244 -9.151 -5.589 1.00 93.75 93 LEU A C 1
ATOM 696 O O . LEU A 1 93 ? 16.809 -9.790 -6.476 1.00 93.75 93 LEU A O 1
ATOM 700 N N . LEU A 1 94 ? 16.825 -8.092 -5.017 1.00 93.75 94 LEU A N 1
ATOM 701 C CA . LEU A 1 94 ? 18.181 -7.639 -5.352 1.00 93.75 94 LEU A CA 1
ATOM 702 C C . LEU A 1 94 ? 19.248 -8.661 -4.955 1.00 93.75 94 LEU A C 1
ATOM 704 O O . LEU A 1 94 ? 20.152 -8.940 -5.748 1.00 93.75 94 LEU A O 1
ATOM 708 N N . ARG A 1 95 ? 19.146 -9.229 -3.747 1.00 91.94 95 ARG A N 1
ATOM 709 C CA . ARG A 1 95 ? 20.047 -10.296 -3.283 1.00 91.94 95 ARG A CA 1
ATOM 710 C C . ARG A 1 95 ? 20.003 -11.483 -4.241 1.00 91.94 95 ARG A C 1
ATOM 712 O O . ARG A 1 95 ? 21.042 -11.991 -4.648 1.00 91.94 95 ARG A O 1
ATOM 719 N N . ASP A 1 96 ? 18.801 -11.867 -4.632 1.00 90.69 96 ASP A N 1
ATOM 720 C CA . ASP A 1 96 ? 18.539 -12.985 -5.521 1.00 90.69 96 ASP A CA 1
ATOM 721 C C . ASP A 1 96 ? 19.059 -12.760 -6.949 1.00 90.69 96 ASP A C 1
ATOM 723 O O . ASP A 1 96 ? 19.609 -13.669 -7.564 1.00 90.69 96 ASP A O 1
ATOM 727 N N . VAL A 1 97 ? 18.931 -11.543 -7.489 1.00 90.25 97 VAL A N 1
ATOM 728 C CA . VAL A 1 97 ? 19.501 -11.179 -8.800 1.00 90.25 97 VAL A CA 1
ATOM 729 C C . VAL A 1 97 ? 21.035 -11.243 -8.778 1.00 90.25 97 VAL A C 1
ATOM 731 O O . VAL A 1 97 ? 21.656 -11.586 -9.789 1.00 90.25 97 VAL A O 1
ATOM 734 N N . ARG A 1 98 ? 21.652 -10.931 -7.632 1.00 88.25 98 ARG A N 1
ATOM 735 C CA . ARG A 1 98 ? 23.105 -10.997 -7.427 1.00 88.25 98 ARG A CA 1
ATOM 736 C C . ARG A 1 98 ? 23.630 -12.426 -7.242 1.00 88.25 98 ARG A C 1
ATOM 738 O O . ARG A 1 98 ? 24.838 -12.617 -7.369 1.00 88.25 98 ARG A O 1
ATOM 745 N N . ASP A 1 99 ? 22.774 -13.417 -6.983 1.00 86.75 99 ASP A N 1
ATOM 746 C CA . ASP A 1 99 ? 23.211 -14.802 -6.790 1.00 86.75 99 ASP A CA 1
ATOM 747 C C . ASP A 1 99 ? 23.803 -15.379 -8.101 1.00 86.75 99 ASP A C 1
ATOM 749 O O . ASP A 1 99 ? 23.126 -15.438 -9.141 1.00 86.75 99 ASP A O 1
ATOM 753 N N . PRO A 1 100 ? 25.084 -15.803 -8.108 1.00 80.94 100 PRO A N 1
ATOM 754 C CA . PRO A 1 100 ? 25.711 -16.388 -9.287 1.00 80.94 100 PRO A CA 1
ATOM 755 C C . PRO A 1 100 ? 25.158 -17.774 -9.651 1.00 80.94 100 PRO A C 1
ATOM 757 O O . PRO A 1 100 ? 25.357 -18.205 -10.785 1.00 80.94 100 PRO A O 1
ATOM 760 N N . ARG A 1 101 ? 24.479 -18.468 -8.727 1.00 81.00 101 ARG A N 1
ATOM 761 C CA . ARG A 1 101 ? 24.097 -19.885 -8.856 1.00 81.00 101 ARG A CA 1
ATOM 762 C C . ARG A 1 101 ? 22.948 -20.151 -9.830 1.00 81.00 101 ARG A C 1
ATOM 764 O O . ARG A 1 101 ? 22.794 -21.290 -10.253 1.00 81.00 101 ARG A O 1
ATOM 771 N N . ASP A 1 102 ? 22.171 -19.131 -10.192 1.00 78.06 102 ASP A N 1
ATOM 772 C CA . ASP A 1 102 ? 20.977 -19.274 -11.038 1.00 78.06 102 ASP A CA 1
ATOM 773 C C . ASP A 1 102 ? 20.923 -18.200 -12.149 1.00 78.06 102 ASP A C 1
ATOM 775 O O . ASP A 1 102 ? 20.168 -17.222 -12.074 1.00 78.06 102 ASP A O 1
ATOM 779 N N . PRO A 1 103 ? 21.781 -18.322 -13.180 1.00 74.69 103 PRO A N 1
ATOM 780 C CA . PRO A 1 103 ? 21.853 -17.354 -14.271 1.00 74.69 103 PRO A CA 1
ATOM 781 C C . PRO A 1 103 ? 20.601 -17.347 -15.160 1.00 74.69 103 PRO A C 1
ATOM 783 O O . PRO A 1 103 ? 20.275 -16.298 -15.716 1.00 74.69 103 PRO A O 1
ATOM 786 N N . GLU A 1 104 ? 19.883 -18.468 -15.271 1.00 75.50 104 GLU A N 1
ATOM 787 C CA . GLU A 1 104 ? 18.665 -18.565 -16.084 1.00 75.50 104 GLU A CA 1
ATOM 788 C C . GLU A 1 104 ? 17.492 -17.819 -15.435 1.00 75.50 104 GLU A C 1
ATOM 790 O O . GLU A 1 104 ? 16.819 -17.030 -16.106 1.00 75.50 104 GLU A O 1
ATOM 795 N N . ALA A 1 105 ? 17.284 -17.956 -14.118 1.00 84.44 105 ALA A N 1
ATOM 796 C CA . ALA A 1 105 ? 16.225 -17.205 -13.443 1.00 84.44 105 ALA A CA 1
ATOM 797 C C . ALA A 1 105 ? 16.561 -15.719 -13.273 1.00 84.44 105 ALA A C 1
ATOM 799 O O . ALA A 1 105 ? 15.652 -14.900 -13.109 1.00 84.44 105 ALA A O 1
ATOM 800 N N . ARG A 1 106 ? 17.842 -15.333 -13.325 1.00 86.81 106 ARG A N 1
ATOM 801 C CA . ARG A 1 106 ? 18.279 -13.943 -13.121 1.00 86.81 106 ARG A CA 1
ATOM 802 C C . ARG A 1 106 ? 17.565 -12.955 -14.039 1.00 86.81 106 ARG A C 1
ATOM 804 O O . ARG A 1 106 ? 17.128 -11.901 -13.581 1.00 86.81 106 ARG A O 1
ATOM 811 N N . GLY A 1 107 ? 17.408 -13.297 -15.317 1.00 86.75 107 GLY A N 1
ATOM 812 C CA . GLY A 1 107 ? 16.713 -12.437 -16.276 1.00 86.75 107 GLY A CA 1
ATOM 813 C C . GLY A 1 107 ? 15.230 -12.252 -15.951 1.00 86.75 107 GLY A C 1
ATOM 814 O O . GLY A 1 107 ? 14.691 -11.161 -16.134 1.00 86.75 107 GLY A O 1
ATOM 815 N N . HIS A 1 108 ? 14.566 -13.285 -15.428 1.00 88.75 108 HIS A N 1
ATOM 816 C CA . HIS A 1 108 ? 13.187 -13.175 -14.956 1.00 88.75 108 HIS A CA 1
ATOM 817 C C . HIS A 1 108 ? 13.096 -12.305 -13.692 1.00 88.75 108 HIS A C 1
ATOM 819 O O . HIS A 1 108 ? 12.266 -11.398 -13.624 1.00 88.75 108 HIS A O 1
ATOM 825 N N . ARG A 1 109 ? 13.999 -12.512 -12.724 1.00 91.00 109 ARG A N 1
ATOM 826 C CA . ARG A 1 109 ? 14.056 -11.718 -11.484 1.00 91.00 109 ARG A CA 1
ATOM 827 C C . ARG A 1 109 ? 14.326 -10.238 -11.765 1.00 91.00 109 ARG A C 1
ATOM 829 O O . ARG A 1 109 ? 13.669 -9.382 -11.180 1.00 91.00 109 ARG A O 1
ATOM 836 N N . LEU A 1 110 ? 15.213 -9.926 -12.712 1.00 91.12 110 LEU A N 1
ATOM 837 C CA . LEU A 1 110 ? 15.501 -8.546 -13.103 1.00 91.12 110 LEU A CA 1
ATOM 838 C C . LEU A 1 110 ? 14.304 -7.877 -13.793 1.00 91.12 110 LEU A C 1
ATOM 840 O O . LEU A 1 110 ? 13.997 -6.731 -13.484 1.00 91.12 110 LEU A O 1
ATOM 844 N N . ARG A 1 111 ? 13.565 -8.590 -14.654 1.00 91.00 111 ARG A N 1
ATOM 845 C CA . ARG A 1 111 ? 12.302 -8.072 -15.215 1.00 91.00 111 ARG A CA 1
ATOM 846 C C . ARG A 1 111 ? 11.263 -7.796 -14.139 1.00 91.00 111 ARG A C 1
ATOM 848 O O . ARG A 1 111 ? 10.623 -6.751 -14.176 1.00 91.00 111 ARG A O 1
ATOM 855 N N . ARG A 1 112 ? 11.124 -8.700 -13.165 1.00 92.44 112 ARG A N 1
ATOM 856 C CA . ARG A 1 112 ? 10.234 -8.503 -12.014 1.00 92.44 112 ARG A CA 1
ATOM 857 C C . ARG A 1 112 ? 10.640 -7.269 -11.202 1.00 92.44 112 ARG A C 1
ATOM 859 O O . ARG A 1 112 ? 9.770 -6.502 -10.807 1.00 92.44 112 ARG A O 1
ATOM 866 N N . LEU A 1 113 ? 11.940 -7.044 -11.009 1.00 94.25 113 LEU A N 1
ATOM 867 C CA . LEU A 1 113 ? 12.466 -5.855 -10.336 1.00 94.25 113 LEU A CA 1
ATOM 868 C C . LEU A 1 113 ? 12.162 -4.567 -11.118 1.00 94.25 113 LEU A C 1
ATOM 870 O O . LEU A 1 113 ? 11.687 -3.598 -10.534 1.00 94.25 113 LEU A O 1
ATOM 874 N N . LEU A 1 114 ? 12.374 -4.563 -12.438 1.00 93.81 114 LEU A N 1
ATOM 875 C CA . LEU A 1 114 ? 12.033 -3.425 -13.300 1.00 93.81 114 LEU A CA 1
ATOM 876 C C . LEU A 1 114 ? 10.525 -3.139 -13.293 1.00 93.81 114 LEU A C 1
ATOM 878 O O . LEU A 1 114 ? 10.127 -1.982 -13.192 1.00 93.81 114 LEU A O 1
ATOM 882 N N . ALA A 1 115 ? 9.688 -4.177 -13.346 1.00 92.62 115 ALA A N 1
ATOM 883 C CA . ALA A 1 115 ? 8.240 -4.037 -13.238 1.00 92.62 115 ALA A CA 1
ATOM 884 C C . ALA A 1 115 ? 7.826 -3.442 -11.881 1.00 92.62 115 ALA A C 1
ATOM 886 O O . ALA A 1 115 ? 7.007 -2.529 -11.847 1.00 92.62 115 ALA A O 1
ATOM 887 N N . ALA A 1 116 ? 8.440 -3.887 -10.778 1.00 94.00 116 ALA A N 1
ATOM 888 C CA . ALA A 1 116 ? 8.204 -3.316 -9.453 1.00 94.00 116 ALA A CA 1
ATOM 889 C C . ALA A 1 116 ? 8.618 -1.835 -9.379 1.00 94.00 116 ALA A C 1
ATOM 891 O O . ALA A 1 116 ? 7.871 -1.021 -8.846 1.00 94.00 116 ALA A O 1
ATOM 892 N N . ILE A 1 117 ? 9.759 -1.458 -9.969 1.00 95.56 117 ILE A N 1
ATOM 893 C CA . ILE A 1 117 ? 10.193 -0.053 -10.052 1.00 95.56 117 ILE A CA 1
ATOM 894 C C . ILE A 1 117 ? 9.175 0.790 -10.818 1.00 95.56 117 ILE A C 1
ATOM 896 O O . ILE A 1 117 ? 8.786 1.851 -10.342 1.00 95.56 117 ILE A O 1
ATOM 900 N N . VAL A 1 118 ? 8.724 0.326 -11.986 1.00 95.00 118 VAL A N 1
ATOM 901 C CA . VAL A 1 118 ? 7.707 1.032 -12.781 1.00 95.00 118 VAL A CA 1
ATOM 902 C C . VAL A 1 118 ? 6.402 1.168 -12.003 1.00 95.00 118 VAL A C 1
ATOM 904 O O . VAL A 1 118 ? 5.790 2.233 -12.031 1.00 95.00 118 VAL A O 1
ATOM 907 N N . HIS A 1 119 ? 5.999 0.122 -11.282 1.00 92.44 119 HIS A N 1
ATOM 908 C CA . HIS A 1 119 ? 4.796 0.140 -10.460 1.00 92.44 119 HIS A CA 1
ATOM 909 C C . HIS A 1 119 ? 4.889 1.210 -9.360 1.00 92.44 119 HIS A C 1
ATOM 911 O O . HIS A 1 119 ? 3.989 2.029 -9.194 1.00 92.44 119 HIS A O 1
ATOM 917 N N . LEU A 1 120 ? 6.019 1.258 -8.657 1.00 94.69 120 LEU A N 1
ATOM 918 C CA . LEU A 1 120 ? 6.287 2.235 -7.603 1.00 94.69 120 LEU A CA 1
ATOM 919 C C . LEU A 1 120 ? 6.409 3.671 -8.133 1.00 94.69 120 LEU A C 1
ATOM 921 O O . LEU A 1 120 ? 5.907 4.597 -7.501 1.00 94.69 120 LEU A O 1
ATOM 925 N N . LEU A 1 121 ? 7.025 3.859 -9.303 1.00 95.31 121 LEU A N 1
ATOM 926 C CA . LEU A 1 121 ? 7.085 5.153 -9.987 1.00 95.31 121 LEU A CA 1
ATOM 927 C C . LEU A 1 121 ? 5.692 5.655 -10.386 1.00 95.31 121 LEU A C 1
ATOM 929 O O . LEU A 1 121 ? 5.389 6.828 -10.199 1.00 95.31 121 LEU A O 1
ATOM 933 N N . ALA A 1 122 ? 4.825 4.773 -10.887 1.00 91.88 122 ALA A N 1
ATOM 934 C CA . ALA A 1 122 ? 3.454 5.144 -11.218 1.00 91.88 122 ALA A CA 1
ATOM 935 C C . ALA A 1 122 ? 2.656 5.541 -9.968 1.00 91.88 122 ALA A C 1
ATOM 937 O O . ALA A 1 122 ? 2.028 6.594 -9.971 1.00 91.88 122 ALA A O 1
ATOM 938 N N . ILE A 1 123 ? 2.756 4.784 -8.865 1.00 92.06 123 ILE A N 1
ATOM 939 C CA . ILE A 1 123 ? 2.099 5.178 -7.607 1.00 92.06 123 ILE A CA 1
ATOM 940 C C . ILE A 1 123 ? 2.641 6.522 -7.091 1.00 92.06 123 ILE A C 1
ATOM 942 O O . ILE A 1 123 ? 1.871 7.364 -6.620 1.00 92.06 123 ILE A O 1
ATOM 946 N N . LEU A 1 124 ? 3.952 6.765 -7.202 1.00 94.00 124 LEU A N 1
ATOM 947 C CA . LEU A 1 124 ? 4.551 8.056 -6.850 1.00 94.00 124 LEU A CA 1
ATOM 948 C C . LEU A 1 124 ? 3.930 9.207 -7.659 1.00 94.00 124 LEU A C 1
ATOM 950 O O . LEU A 1 124 ? 3.569 10.229 -7.079 1.00 94.00 124 LEU A O 1
ATOM 954 N N . ASP A 1 125 ? 3.742 9.015 -8.962 1.00 91.69 125 ASP A N 1
ATOM 955 C CA . ASP A 1 125 ? 3.115 9.989 -9.864 1.00 91.69 125 ASP A CA 1
ATOM 956 C C . ASP A 1 125 ? 1.576 10.018 -9.785 1.00 91.69 125 ASP A C 1
ATOM 958 O O . ASP A 1 125 ? 0.939 10.754 -10.545 1.00 91.69 125 ASP A O 1
ATOM 962 N N . ARG A 1 126 ? 0.973 9.253 -8.860 1.00 88.81 126 ARG A N 1
ATOM 963 C CA . ARG A 1 126 ? -0.486 9.073 -8.722 1.00 88.81 126 ARG A CA 1
ATOM 964 C C . ARG A 1 126 ? -1.134 8.606 -10.027 1.00 88.81 126 ARG A C 1
ATOM 966 O O . ARG A 1 126 ? -2.235 9.020 -10.373 1.00 88.81 126 ARG A O 1
ATOM 973 N N . ASP A 1 127 ? -0.416 7.768 -10.758 1.00 85.94 127 ASP A N 1
ATOM 974 C CA . ASP A 1 127 ? -0.855 7.138 -11.992 1.00 85.94 127 ASP A CA 1
ATOM 975 C C . ASP A 1 127 ? -1.103 5.648 -11.753 1.00 85.94 127 ASP A C 1
ATOM 977 O O . ASP A 1 127 ? -0.560 5.049 -10.816 1.00 85.94 127 ASP A O 1
ATOM 981 N N . TRP A 1 128 ? -1.904 5.024 -12.616 1.00 82.00 128 TRP A N 1
ATOM 982 C CA . TRP A 1 128 ? -2.122 3.592 -12.504 1.00 82.00 128 TRP A CA 1
ATOM 983 C C . TRP A 1 128 ? -0.895 2.822 -12.996 1.00 82.00 128 TRP A C 1
ATOM 985 O O . TRP A 1 128 ? -0.472 2.977 -14.148 1.00 82.00 128 TRP A O 1
ATOM 995 N N . PRO A 1 129 ? -0.317 1.947 -12.160 1.00 73.19 129 PRO A N 1
ATOM 996 C CA . PRO A 1 129 ? 0.859 1.205 -12.525 1.00 73.19 129 PRO A CA 1
ATOM 997 C C . PRO A 1 129 ? 0.655 0.207 -13.645 1.00 73.19 129 PRO A C 1
ATOM 999 O O . PRO A 1 129 ? 1.690 -0.143 -14.172 1.00 73.19 129 PRO A O 1
ATOM 1002 N N . GLY A 1 130 ? -0.559 -0.187 -14.048 1.00 72.12 130 GLY A N 1
ATOM 1003 C CA . GLY A 1 130 ? -0.894 -0.910 -15.289 1.00 72.12 130 GLY A CA 1
ATOM 1004 C C . GLY A 1 130 ? -0.083 -2.171 -15.645 1.00 72.12 130 GLY A C 1
ATOM 1005 O O . GLY A 1 130 ? 0.979 -2.473 -15.101 1.00 72.12 130 GLY A O 1
ATOM 1006 N N . GLY A 1 131 ? -0.540 -2.905 -16.660 1.00 71.44 131 GLY A N 1
ATOM 1007 C CA . GLY A 1 131 ? 0.213 -4.028 -17.231 1.00 71.44 131 GLY A CA 1
ATOM 1008 C C . GLY A 1 131 ? 1.379 -3.606 -18.143 1.00 71.44 131 GLY A C 1
ATOM 1009 O O . GLY A 1 131 ? 1.590 -2.428 -18.439 1.00 71.44 131 GLY A O 1
ATOM 1010 N N . GLY A 1 132 ? 2.146 -4.586 -18.627 1.00 74.00 132 GLY A N 1
ATOM 1011 C CA . GLY A 1 132 ? 3.108 -4.405 -19.724 1.00 74.00 132 GLY A CA 1
ATOM 1012 C C . GLY A 1 132 ? 4.574 -4.650 -19.366 1.00 74.00 132 GLY A C 1
ATOM 1013 O O . GLY A 1 132 ? 4.924 -4.964 -18.230 1.00 74.00 132 GLY A O 1
ATOM 1014 N N . ASP A 1 133 ? 5.438 -4.528 -20.374 1.00 84.06 133 ASP A N 1
ATOM 1015 C CA . ASP A 1 133 ? 6.873 -4.772 -20.229 1.00 84.06 133 ASP A CA 1
ATOM 1016 C C . ASP A 1 133 ? 7.550 -3.677 -19.386 1.00 84.06 133 ASP A C 1
ATOM 1018 O O . ASP A 1 133 ? 7.576 -2.500 -19.757 1.00 84.06 133 ASP A O 1
ATOM 1022 N N . GLY A 1 134 ? 8.104 -4.075 -18.238 1.00 85.31 134 GLY A N 1
ATOM 1023 C CA . GLY A 1 134 ? 8.721 -3.155 -17.283 1.00 85.31 134 GLY A CA 1
ATOM 1024 C C . GLY A 1 134 ? 9.922 -2.407 -17.863 1.00 85.31 134 GLY A C 1
ATOM 1025 O O . GLY A 1 134 ? 10.136 -1.247 -17.526 1.00 85.31 134 GLY A O 1
ATOM 1026 N N . GLU A 1 135 ? 10.679 -3.020 -18.777 1.00 88.50 135 GLU A N 1
ATOM 1027 C CA . GLU A 1 135 ? 11.808 -2.357 -19.432 1.00 88.50 135 GLU A CA 1
ATOM 1028 C C . GLU A 1 135 ? 11.335 -1.222 -20.351 1.00 88.50 135 GLU A C 1
ATOM 1030 O O . GLU A 1 135 ? 11.777 -0.079 -20.197 1.00 88.50 135 GLU A O 1
ATOM 1035 N N . ALA A 1 136 ? 10.423 -1.508 -21.285 1.00 88.81 136 ALA A N 1
ATOM 1036 C CA . ALA A 1 136 ? 9.869 -0.511 -22.197 1.00 88.81 136 ALA A CA 1
ATOM 1037 C C . ALA A 1 136 ? 9.221 0.654 -21.439 1.00 88.81 136 ALA A C 1
ATOM 1039 O O . ALA A 1 136 ? 9.437 1.824 -21.768 1.00 88.81 136 ALA A O 1
ATOM 1040 N N . ARG A 1 137 ? 8.478 0.342 -20.374 1.00 90.56 137 ARG A N 1
ATOM 1041 C CA . ARG A 1 137 ? 7.823 1.356 -19.550 1.00 90.56 137 ARG A CA 1
ATOM 1042 C C . ARG A 1 137 ? 8.817 2.185 -18.758 1.00 90.56 137 ARG A C 1
ATOM 1044 O O . ARG A 1 137 ? 8.688 3.404 -18.756 1.00 90.56 137 ARG A O 1
ATOM 1051 N N . LEU A 1 138 ? 9.848 1.578 -18.170 1.00 90.94 138 LEU A N 1
ATOM 1052 C CA . LEU A 1 138 ? 10.890 2.330 -17.474 1.00 90.94 138 LEU A CA 1
ATOM 1053 C C . LEU A 1 138 ? 11.643 3.269 -18.425 1.00 90.94 138 LEU A C 1
ATOM 1055 O O . LEU A 1 138 ? 11.941 4.402 -18.052 1.00 90.94 138 LEU A O 1
ATOM 1059 N N . ARG A 1 139 ? 11.914 2.835 -19.665 1.00 91.00 139 ARG A N 1
ATOM 1060 C CA . ARG A 1 139 ? 12.532 3.671 -20.713 1.00 91.00 139 ARG A CA 1
ATOM 1061 C C . ARG A 1 139 ? 11.660 4.874 -21.087 1.00 91.00 139 ARG A C 1
ATOM 1063 O O . ARG A 1 139 ? 12.188 5.965 -21.302 1.00 91.00 139 ARG A O 1
ATOM 1070 N N . ALA A 1 140 ? 10.346 4.672 -21.174 1.00 89.50 140 ALA A N 1
ATOM 1071 C CA . ALA A 1 140 ? 9.383 5.702 -21.556 1.00 89.50 140 ALA A CA 1
ATOM 1072 C C . ALA A 1 140 ? 8.938 6.598 -20.388 1.00 89.50 140 ALA A C 1
ATOM 1074 O O . ALA A 1 140 ? 8.409 7.681 -20.630 1.00 89.50 140 ALA A O 1
ATOM 1075 N N . HIS A 1 141 ? 9.149 6.172 -19.140 1.00 91.12 141 HIS A N 1
ATOM 1076 C CA . HIS A 1 141 ? 8.627 6.863 -17.968 1.00 91.12 141 HIS A CA 1
ATOM 1077 C C . HIS A 1 141 ? 9.172 8.298 -17.854 1.00 91.12 141 HIS A C 1
ATOM 1079 O O . HIS A 1 141 ? 10.367 8.574 -18.053 1.00 91.12 141 HIS A O 1
ATOM 1085 N N . ARG A 1 142 ? 8.262 9.219 -17.536 1.00 91.06 142 ARG A N 1
ATOM 1086 C CA . ARG A 1 142 ? 8.514 10.642 -17.317 1.00 91.06 142 ARG A CA 1
ATOM 1087 C C . ARG A 1 142 ? 7.846 11.025 -16.007 1.00 91.06 142 ARG A C 1
ATOM 1089 O O . ARG A 1 142 ? 6.625 10.983 -15.931 1.00 91.06 142 ARG A O 1
ATOM 1096 N N . LEU A 1 143 ? 8.668 11.394 -15.029 1.00 89.19 143 LEU A N 1
ATOM 1097 C CA . LEU A 1 143 ? 8.199 11.853 -13.727 1.00 89.19 143 LEU A CA 1
ATOM 1098 C C . LEU A 1 143 ? 7.312 13.085 -13.906 1.00 89.19 143 LEU A C 1
ATOM 1100 O O . LEU A 1 143 ? 7.714 14.037 -14.583 1.00 89.19 143 LEU A O 1
ATOM 1104 N N . ARG A 1 144 ? 6.121 13.069 -13.305 1.00 85.00 144 ARG A N 1
ATOM 1105 C CA . ARG A 1 144 ? 5.186 14.204 -13.351 1.00 85.00 144 ARG A CA 1
ATOM 1106 C C . ARG A 1 144 ? 5.530 15.256 -12.293 1.00 85.00 144 ARG A C 1
ATOM 1108 O O . ARG A 1 144 ? 5.334 16.447 -12.527 1.00 85.00 144 ARG A O 1
ATOM 1115 N N . GLY A 1 145 ? 6.051 14.827 -11.141 1.00 80.81 145 GLY A N 1
ATOM 1116 C CA . GLY A 1 145 ? 6.392 15.691 -10.006 1.00 80.81 145 GLY A CA 1
ATOM 1117 C C . GLY A 1 145 ? 7.844 16.187 -9.965 1.00 80.81 145 GLY A C 1
ATOM 1118 O O . GLY A 1 145 ? 8.748 15.651 -10.610 1.00 80.81 145 GLY A O 1
ATOM 1119 N N . HIS A 1 146 ? 8.106 17.204 -9.135 1.00 82.25 146 HIS A N 1
ATOM 1120 C CA . HIS A 1 146 ? 9.466 17.683 -8.877 1.00 82.25 146 HIS A CA 1
ATOM 1121 C C . HIS A 1 146 ? 10.204 16.766 -7.886 1.00 82.25 146 HIS A C 1
ATOM 1123 O O . HIS A 1 146 ? 10.118 16.930 -6.670 1.00 82.25 146 HIS A O 1
ATOM 1129 N N . HIS A 1 147 ? 10.978 15.817 -8.417 1.00 88.50 147 HIS A N 1
ATOM 1130 C CA . HIS A 1 147 ? 11.789 14.878 -7.632 1.00 88.50 147 HIS A CA 1
ATOM 1131 C C . HIS A 1 147 ? 13.287 15.040 -7.946 1.00 88.50 147 HIS A C 1
ATOM 1133 O O . HIS A 1 147 ? 13.839 14.241 -8.709 1.00 88.50 147 HIS A O 1
ATOM 1139 N N . PRO A 1 148 ? 13.973 16.065 -7.405 1.00 87.06 148 PRO A N 1
ATOM 1140 C CA . PRO A 1 148 ? 15.312 16.463 -7.855 1.00 87.06 148 PRO A CA 1
ATOM 1141 C C . PRO A 1 148 ? 16.373 15.371 -7.671 1.00 87.06 148 PRO A C 1
ATOM 1143 O O . PRO A 1 148 ? 17.293 15.273 -8.476 1.00 87.06 148 PRO A O 1
ATOM 1146 N N . ALA A 1 149 ? 16.221 14.517 -6.658 1.00 89.50 149 ALA A N 1
ATOM 1147 C CA . ALA A 1 149 ? 17.135 13.404 -6.413 1.00 89.50 149 ALA A CA 1
ATOM 1148 C C . ALA A 1 149 ? 16.838 12.165 -7.286 1.00 89.50 149 ALA A C 1
ATOM 1150 O O . ALA A 1 149 ? 17.753 11.433 -7.658 1.00 89.50 149 ALA A O 1
ATOM 1151 N N . LEU A 1 150 ? 15.578 11.970 -7.698 1.00 94.38 150 LEU A N 1
ATOM 1152 C CA . LEU A 1 150 ? 15.145 10.807 -8.479 1.00 94.38 150 LEU A CA 1
ATOM 1153 C C . LEU A 1 150 ? 15.435 10.959 -9.979 1.00 94.38 150 LEU A C 1
ATOM 1155 O O . LEU A 1 150 ? 15.857 10.004 -10.631 1.00 94.38 150 LEU A O 1
ATOM 1159 N N . HIS A 1 151 ? 15.262 12.171 -10.518 1.00 93.38 151 HIS A N 1
ATOM 1160 C CA . HIS A 1 151 ? 15.524 12.493 -11.926 1.00 93.38 151 HIS A CA 1
ATOM 1161 C C . HIS A 1 151 ? 16.900 12.015 -12.430 1.00 93.38 151 HIS A C 1
ATOM 1163 O O . HIS A 1 151 ? 16.938 11.309 -13.442 1.00 93.38 151 HIS A O 1
ATOM 1169 N N . PRO A 1 152 ? 18.033 12.337 -11.768 1.00 95.38 152 PRO A N 1
ATOM 1170 C CA . PRO A 1 152 ? 19.342 11.905 -12.246 1.00 95.38 152 PRO A CA 1
ATOM 1171 C C . PRO A 1 152 ? 19.522 10.384 -12.186 1.00 95.38 152 PRO A C 1
ATOM 1173 O O . PRO A 1 152 ? 20.130 9.819 -13.095 1.00 95.38 152 PRO A O 1
ATOM 1176 N N . GLN A 1 153 ? 18.987 9.697 -11.170 1.00 96.81 153 GLN A N 1
ATOM 1177 C CA . GLN A 1 153 ? 19.110 8.236 -11.083 1.00 96.81 153 GLN A CA 1
ATOM 1178 C C . GLN A 1 153 ? 18.287 7.537 -12.165 1.00 96.81 153 GLN A C 1
ATOM 1180 O O . GLN A 1 153 ? 18.798 6.644 -12.844 1.00 96.81 153 GLN A O 1
ATOM 1185 N N . LEU A 1 154 ? 17.053 7.993 -12.394 1.00 96.31 154 LEU A N 1
ATOM 1186 C CA . LEU A 1 154 ? 16.200 7.462 -13.452 1.00 96.31 154 LEU A CA 1
ATOM 1187 C C . LEU A 1 154 ? 16.849 7.665 -14.828 1.00 96.31 154 LEU A C 1
ATOM 1189 O O . LEU A 1 154 ? 16.940 6.717 -15.608 1.00 96.31 154 LEU A O 1
ATOM 1193 N N . ALA A 1 155 ? 17.385 8.860 -15.096 1.00 95.44 155 ALA A N 1
ATOM 1194 C CA . ALA A 1 155 ? 18.073 9.161 -16.349 1.00 95.44 155 ALA A CA 1
ATOM 1195 C C . ALA A 1 155 ? 19.291 8.249 -16.584 1.00 95.44 155 ALA A C 1
ATOM 1197 O O . ALA A 1 155 ? 19.503 7.777 -17.702 1.00 95.44 155 ALA A O 1
ATOM 1198 N N . ARG A 1 156 ? 20.073 7.945 -15.538 1.00 96.12 156 ARG A N 1
ATOM 1199 C CA . ARG A 1 156 ? 21.223 7.026 -15.632 1.00 96.12 156 ARG A CA 1
ATOM 1200 C C . ARG A 1 156 ? 20.794 5.600 -15.971 1.00 96.12 156 ARG A C 1
ATOM 1202 O O . ARG A 1 156 ? 21.426 4.973 -16.821 1.00 96.12 156 ARG A O 1
ATOM 1209 N N . VAL A 1 157 ? 19.729 5.094 -15.344 1.00 96.19 157 VAL A N 1
ATOM 1210 C CA . VAL A 1 157 ? 19.176 3.763 -15.654 1.00 96.19 157 VAL A CA 1
ATOM 1211 C C . VAL A 1 157 ? 18.642 3.727 -17.089 1.00 96.19 157 VAL A C 1
ATOM 1213 O O . VAL A 1 157 ? 19.010 2.835 -17.852 1.00 96.19 157 VAL A O 1
ATOM 1216 N N . GLN A 1 158 ? 17.857 4.728 -17.498 1.00 95.12 158 GLN A N 1
ATOM 1217 C CA . GLN A 1 158 ? 17.324 4.838 -18.861 1.00 95.12 158 GLN A CA 1
ATOM 1218 C C . GLN A 1 158 ? 18.439 4.906 -19.917 1.00 95.12 158 GLN A C 1
ATOM 1220 O O . GLN A 1 158 ? 18.366 4.222 -20.937 1.00 95.12 158 GLN A O 1
ATOM 1225 N N . GLN A 1 159 ? 19.503 5.673 -19.662 1.00 94.62 159 GLN A N 1
ATOM 1226 C CA . GLN A 1 159 ? 20.670 5.756 -20.545 1.00 94.62 159 GLN A CA 1
ATOM 1227 C C . GLN A 1 159 ? 21.448 4.435 -20.618 1.00 94.62 159 GLN A C 1
ATOM 1229 O O . GLN A 1 159 ? 22.033 4.111 -21.651 1.00 94.62 159 GLN A O 1
ATOM 1234 N N . HIS A 1 160 ? 21.505 3.668 -19.530 1.00 94.31 160 HIS A N 1
ATOM 1235 C CA . HIS A 1 160 ? 22.181 2.370 -19.534 1.00 94.31 160 HIS A CA 1
ATOM 1236 C C . HIS A 1 160 ? 21.381 1.322 -20.314 1.00 94.31 160 HIS A C 1
ATOM 1238 O O . HIS A 1 160 ? 21.960 0.572 -21.101 1.00 94.31 160 HIS A O 1
ATOM 1244 N N . LEU A 1 161 ? 20.053 1.332 -20.158 1.00 90.94 161 LEU A N 1
ATOM 1245 C CA . LEU A 1 161 ? 19.133 0.487 -20.919 1.00 90.94 161 LEU A CA 1
ATOM 1246 C C . LEU A 1 161 ? 19.042 0.905 -22.394 1.00 90.94 161 LEU A C 1
ATOM 1248 O O . LEU A 1 161 ? 18.802 0.064 -23.244 1.00 90.94 161 LEU A O 1
ATOM 1252 N N . SER A 1 162 ? 19.277 2.162 -22.771 1.00 87.94 162 SER A N 1
ATOM 1253 C CA . SER A 1 162 ? 19.200 2.544 -24.192 1.00 87.94 162 SER A CA 1
ATOM 1254 C C . SER A 1 162 ? 20.291 1.915 -25.070 1.00 87.94 162 SER A C 1
ATOM 1256 O O . SER A 1 162 ? 20.127 1.858 -26.286 1.00 87.94 162 SER A O 1
ATOM 1258 N N . ARG A 1 163 ? 21.384 1.419 -24.472 1.00 84.19 163 ARG A N 1
ATOM 1259 C CA . ARG A 1 163 ? 22.538 0.848 -25.190 1.00 84.19 163 ARG A CA 1
ATOM 1260 C C . ARG A 1 163 ? 22.350 -0.607 -25.617 1.00 84.19 163 ARG A C 1
ATOM 1262 O O . ARG A 1 163 ? 22.900 -0.993 -26.639 1.00 84.19 163 ARG A O 1
ATOM 1269 N N . HIS A 1 164 ? 21.597 -1.387 -24.846 1.00 83.88 164 HIS A N 1
ATOM 1270 C CA . HIS A 1 164 ? 21.328 -2.807 -25.089 1.00 83.88 164 HIS A CA 1
ATOM 1271 C C . HIS A 1 164 ? 19.915 -3.142 -24.623 1.00 83.88 164 HIS A C 1
ATOM 1273 O O . HIS A 1 164 ? 19.425 -2.547 -23.665 1.00 83.88 164 HIS A O 1
ATOM 1279 N N . THR A 1 165 ? 19.257 -4.109 -25.260 1.00 83.75 165 THR A N 1
ATOM 1280 C CA . THR A 1 165 ? 18.055 -4.700 -24.649 1.00 83.75 165 THR A CA 1
ATOM 1281 C C . THR A 1 165 ? 18.456 -5.469 -23.394 1.00 83.75 165 THR A C 1
ATOM 1283 O O . THR A 1 165 ? 19.604 -5.912 -23.278 1.00 83.75 165 THR A O 1
ATOM 1286 N N . LEU A 1 166 ? 17.531 -5.644 -22.447 1.00 85.56 166 LEU A N 1
ATOM 1287 C CA . LEU A 1 166 ? 17.812 -6.429 -21.246 1.00 85.56 166 LEU A CA 1
ATOM 1288 C C . LEU A 1 166 ? 18.276 -7.848 -21.596 1.00 85.56 166 LEU A C 1
ATOM 1290 O O . LEU A 1 166 ? 19.237 -8.341 -21.014 1.00 85.56 166 LEU A O 1
ATOM 1294 N N . ASP A 1 167 ? 17.635 -8.480 -22.579 1.00 84.25 167 ASP A N 1
ATOM 1295 C CA . ASP A 1 167 ? 18.015 -9.813 -23.050 1.00 84.25 167 ASP A CA 1
ATOM 1296 C C . ASP A 1 167 ? 19.429 -9.865 -23.626 1.00 84.25 167 ASP A C 1
ATOM 1298 O O . ASP A 1 167 ? 20.206 -10.749 -23.265 1.00 84.25 167 ASP A O 1
ATOM 1302 N N . ASP A 1 168 ? 19.777 -8.914 -24.492 1.00 83.69 168 ASP A N 1
ATOM 1303 C CA . ASP A 1 168 ? 21.097 -8.838 -25.123 1.00 83.69 168 ASP A CA 1
ATOM 1304 C C . ASP A 1 168 ? 22.204 -8.584 -24.086 1.00 83.69 168 ASP A C 1
ATOM 1306 O O . ASP A 1 168 ? 23.189 -9.326 -23.997 1.00 83.69 168 ASP A O 1
ATOM 1310 N N . GLY A 1 169 ? 21.997 -7.593 -23.215 1.00 82.62 169 GLY A N 1
ATOM 1311 C CA . GLY A 1 169 ? 22.963 -7.219 -22.185 1.00 82.62 169 GLY A CA 1
ATOM 1312 C C . GLY A 1 169 ? 23.202 -8.321 -21.147 1.00 82.62 169 GLY A C 1
ATOM 1313 O O . GLY A 1 169 ? 24.334 -8.505 -20.688 1.00 82.62 169 GLY A O 1
ATOM 1314 N N . LEU A 1 170 ? 22.166 -9.092 -20.799 1.00 82.19 170 LEU A N 1
ATOM 1315 C CA . LEU A 1 170 ? 22.284 -10.211 -19.861 1.00 82.19 170 LEU A CA 1
ATOM 1316 C C . LEU A 1 170 ? 22.968 -11.437 -20.471 1.00 82.19 170 LEU A C 1
ATOM 1318 O O . LEU A 1 170 ? 23.749 -12.088 -19.777 1.00 82.19 170 LEU A O 1
ATOM 1322 N N . ARG A 1 171 ? 22.696 -11.756 -21.742 1.00 79.56 171 ARG A N 1
ATOM 1323 C CA . ARG A 1 171 ? 23.258 -12.944 -22.407 1.00 79.56 171 ARG A CA 1
ATOM 1324 C C . ARG A 1 171 ? 24.754 -12.821 -22.673 1.00 79.56 171 ARG A C 1
ATOM 1326 O O . ARG A 1 171 ? 25.465 -13.816 -22.570 1.00 79.56 171 ARG A O 1
ATOM 1333 N N . HIS A 1 172 ? 25.228 -11.623 -23.010 1.00 77.94 172 HIS A N 1
ATOM 1334 C CA . HIS A 1 172 ? 26.588 -11.446 -23.528 1.00 77.94 172 HIS A CA 1
ATOM 1335 C C . HIS A 1 172 ? 27.529 -10.683 -22.590 1.00 77.94 172 HIS A C 1
ATOM 1337 O O . HIS A 1 172 ? 28.747 -10.823 -22.706 1.00 77.94 172 HIS A O 1
ATOM 1343 N N . HIS A 1 173 ? 27.002 -9.898 -21.641 1.00 78.69 173 HIS A N 1
ATOM 1344 C CA . HIS A 1 173 ? 27.808 -8.921 -20.901 1.00 78.69 173 HIS A CA 1
ATOM 1345 C C . HIS A 1 173 ? 27.459 -8.818 -19.410 1.00 78.69 173 HIS A C 1
ATOM 1347 O O . HIS A 1 173 ? 27.599 -7.745 -18.819 1.00 78.69 173 HIS A O 1
ATOM 1353 N N . PHE A 1 174 ? 27.037 -9.910 -18.761 1.00 80.75 174 PHE A N 1
ATOM 1354 C CA . PHE A 1 174 ? 26.570 -9.838 -17.373 1.00 80.75 174 PHE A CA 1
ATOM 1355 C C . PHE A 1 174 ? 27.608 -9.266 -16.390 1.00 80.75 174 PHE A C 1
ATOM 1357 O O . PHE A 1 174 ? 27.291 -8.335 -15.647 1.00 80.75 174 PHE A O 1
ATOM 1364 N N . ASP A 1 175 ? 28.850 -9.760 -16.411 1.00 81.19 175 ASP A N 1
ATOM 1365 C CA . ASP A 1 175 ? 29.885 -9.358 -15.444 1.00 81.19 175 ASP A CA 1
ATOM 1366 C C . ASP A 1 175 ? 30.285 -7.877 -15.528 1.00 81.19 175 ASP A C 1
ATOM 1368 O O . ASP A 1 175 ? 30.821 -7.336 -14.563 1.00 81.19 175 ASP A O 1
ATOM 1372 N N . GLY A 1 176 ? 29.984 -7.202 -16.642 1.00 87.81 176 GLY A N 1
ATOM 1373 C CA . GLY A 1 176 ? 30.205 -5.765 -16.809 1.00 87.81 176 GLY A CA 1
ATOM 1374 C C . GLY A 1 176 ? 28.904 -4.969 -16.859 1.00 87.81 176 GLY A C 1
ATOM 1375 O O . GLY A 1 176 ? 28.605 -4.171 -15.971 1.00 87.81 176 GLY A O 1
ATOM 1376 N N . TRP A 1 177 ? 28.124 -5.169 -17.920 1.00 91.50 177 TRP A N 1
ATOM 1377 C CA . TRP A 1 177 ? 26.892 -4.423 -18.172 1.00 91.50 177 TRP A CA 1
ATOM 1378 C C . TRP A 1 177 ? 25.793 -4.759 -17.158 1.00 91.50 177 TRP A C 1
ATOM 1380 O O . TRP A 1 177 ? 25.152 -3.843 -16.639 1.00 91.50 177 TRP A O 1
ATOM 1390 N N . GLY A 1 178 ? 25.603 -6.046 -16.848 1.00 89.62 178 GLY A N 1
ATOM 1391 C CA . GLY A 1 178 ? 24.565 -6.520 -15.927 1.00 89.62 178 GLY A CA 1
ATOM 1392 C C . GLY A 1 178 ? 24.808 -6.080 -14.484 1.00 89.62 178 GLY A C 1
ATOM 1393 O O . GLY A 1 178 ? 23.912 -5.519 -13.858 1.00 89.62 178 GLY A O 1
ATOM 1394 N N . ARG A 1 179 ? 26.037 -6.243 -13.973 1.00 90.81 179 ARG A N 1
ATOM 1395 C CA . ARG A 1 179 ? 26.418 -5.756 -12.632 1.00 90.81 179 ARG A CA 1
ATOM 1396 C C . ARG A 1 179 ? 26.229 -4.247 -12.497 1.00 90.81 179 ARG A C 1
ATOM 1398 O O . ARG A 1 179 ? 25.588 -3.795 -11.556 1.00 90.81 179 ARG A O 1
ATOM 1405 N N . LYS A 1 180 ? 26.680 -3.479 -13.495 1.00 93.62 180 LYS A N 1
ATOM 1406 C CA . LYS A 1 180 ? 26.478 -2.026 -13.519 1.00 93.62 180 LYS A CA 1
ATOM 1407 C C . LYS A 1 180 ? 24.997 -1.639 -13.526 1.00 93.62 180 LYS A C 1
ATOM 1409 O O . LYS A 1 180 ? 24.632 -0.663 -12.880 1.00 93.62 180 LYS A O 1
ATOM 1414 N N . LEU A 1 181 ? 24.148 -2.379 -14.242 1.00 94.19 181 LEU A N 1
ATOM 1415 C CA . LEU A 1 181 ? 22.703 -2.147 -14.220 1.00 94.19 181 LEU A CA 1
ATOM 1416 C C . LEU A 1 181 ? 22.124 -2.371 -12.815 1.00 94.19 181 LEU A C 1
ATOM 1418 O O . LEU A 1 181 ? 21.335 -1.549 -12.362 1.00 94.19 181 LEU A O 1
ATOM 1422 N N . ILE A 1 182 ? 22.537 -3.435 -12.120 1.00 93.69 182 ILE A N 1
ATOM 1423 C CA . ILE A 1 182 ? 22.092 -3.720 -10.746 1.00 93.69 182 ILE A CA 1
ATOM 1424 C C . ILE A 1 182 ? 22.471 -2.571 -9.805 1.00 93.69 182 ILE A C 1
ATOM 1426 O O . ILE A 1 182 ? 21.619 -2.110 -9.053 1.00 93.69 182 ILE A O 1
ATOM 1430 N N . ASP A 1 183 ? 23.700 -2.058 -9.888 1.00 95.25 183 ASP A N 1
ATOM 1431 C CA . ASP A 1 183 ? 24.151 -0.950 -9.033 1.00 95.25 183 ASP A CA 1
ATOM 1432 C C . ASP A 1 183 ? 23.386 0.356 -9.322 1.00 95.25 183 ASP A C 1
ATOM 1434 O O . ASP A 1 183 ? 23.047 1.112 -8.410 1.00 95.25 183 ASP A O 1
ATOM 1438 N N . LEU A 1 184 ? 23.070 0.627 -10.596 1.00 96.75 184 LEU A N 1
ATOM 1439 C CA . LEU A 1 184 ? 22.231 1.768 -10.978 1.00 96.75 184 LEU A CA 1
ATOM 1440 C C . LEU A 1 184 ? 20.791 1.617 -10.471 1.00 96.75 184 LEU A C 1
ATOM 1442 O O . LEU A 1 184 ? 20.190 2.601 -10.042 1.00 96.75 184 LEU A O 1
ATOM 1446 N N . ILE A 1 185 ? 20.244 0.401 -10.517 1.00 96.56 185 ILE A N 1
ATOM 1447 C CA . ILE A 1 185 ? 18.917 0.087 -9.986 1.00 96.56 185 ILE A CA 1
ATOM 1448 C C . ILE A 1 185 ? 18.886 0.259 -8.465 1.00 96.56 185 ILE A C 1
ATOM 1450 O O . ILE A 1 185 ? 17.953 0.868 -7.956 1.00 96.56 185 ILE A O 1
ATOM 1454 N N . GLU A 1 186 ? 19.888 -0.231 -7.738 1.00 96.56 186 GLU A N 1
ATOM 1455 C CA . GLU A 1 186 ? 19.960 -0.085 -6.280 1.00 96.56 186 GLU A CA 1
ATOM 1456 C C . GLU A 1 186 ? 19.997 1.395 -5.867 1.00 96.56 186 GLU A C 1
ATOM 1458 O O . GLU A 1 186 ? 19.247 1.808 -4.982 1.00 96.56 186 GLU A O 1
ATOM 1463 N N . ALA A 1 187 ? 20.776 2.221 -6.574 1.00 97.00 187 ALA A N 1
ATOM 1464 C CA . ALA A 1 187 ? 20.788 3.669 -6.364 1.00 97.00 187 ALA A CA 1
ATOM 1465 C C . ALA A 1 187 ? 19.430 4.328 -6.677 1.00 97.00 187 ALA A C 1
ATOM 1467 O O . ALA A 1 187 ? 18.979 5.197 -5.932 1.00 97.00 187 ALA A O 1
ATOM 1468 N N . LEU A 1 188 ? 18.763 3.915 -7.763 1.00 97.62 188 LEU A N 1
ATOM 1469 C CA . LEU A 1 188 ? 17.421 4.396 -8.107 1.00 97.62 188 LEU A CA 1
ATOM 1470 C C . LEU A 1 188 ? 16.392 4.016 -7.035 1.00 97.62 188 LEU A C 1
ATOM 1472 O O . LEU A 1 188 ? 15.560 4.843 -6.676 1.00 97.62 188 LEU A O 1
ATOM 1476 N N . LEU A 1 189 ? 16.450 2.785 -6.526 1.00 97.56 189 LEU A N 1
ATOM 1477 C CA . LEU A 1 189 ? 15.529 2.284 -5.510 1.00 97.56 189 LEU A CA 1
ATOM 1478 C C . LEU A 1 189 ? 15.646 3.059 -4.201 1.00 97.56 189 LEU A C 1
ATOM 1480 O O . LEU A 1 189 ? 14.615 3.410 -3.639 1.00 97.56 189 LEU A O 1
ATOM 1484 N N . GLY A 1 190 ? 16.863 3.379 -3.754 1.00 96.31 190 GLY A N 1
ATOM 1485 C CA . GLY A 1 190 ? 17.060 4.216 -2.567 1.00 96.31 190 GLY A CA 1
ATOM 1486 C C . GLY A 1 190 ? 16.339 5.562 -2.689 1.00 96.31 190 GLY A C 1
ATOM 1487 O O . GLY A 1 190 ? 15.518 5.911 -1.843 1.00 96.31 190 GLY A O 1
ATOM 1488 N N . GLU A 1 191 ? 16.562 6.275 -3.797 1.00 97.50 191 GLU A N 1
ATOM 1489 C CA . GLU A 1 191 ? 15.904 7.566 -4.043 1.00 97.50 191 GLU A CA 1
ATOM 1490 C C . GLU A 1 191 ? 14.385 7.441 -4.227 1.00 97.50 191 GLU A C 1
ATOM 1492 O O . GLU A 1 191 ? 13.630 8.313 -3.788 1.00 97.50 191 GLU A O 1
ATOM 1497 N N . LEU A 1 192 ? 13.923 6.360 -4.863 1.00 97.44 192 LEU A N 1
ATOM 1498 C CA . LEU A 1 192 ? 12.505 6.093 -5.093 1.00 97.44 192 LEU A CA 1
ATOM 1499 C C . LEU A 1 192 ? 11.765 5.809 -3.786 1.00 97.44 192 LEU A C 1
ATOM 1501 O O . LEU A 1 192 ? 10.714 6.399 -3.549 1.00 97.44 192 LEU A O 1
ATOM 1505 N N . LEU A 1 193 ? 12.316 4.958 -2.919 1.00 96.88 193 LEU A N 1
ATOM 1506 C CA . LEU A 1 193 ? 11.715 4.642 -1.623 1.00 96.88 193 LEU A CA 1
ATOM 1507 C C . LEU A 1 193 ? 11.623 5.896 -0.747 1.00 96.88 193 LEU A C 1
ATOM 1509 O O . LEU A 1 193 ? 10.552 6.187 -0.216 1.00 96.88 193 LEU A O 1
ATOM 1513 N N . SER A 1 194 ? 12.681 6.712 -0.694 1.00 96.00 194 SER A N 1
ATOM 1514 C CA . SER A 1 194 ? 12.637 7.999 0.009 1.00 96.00 194 SER A CA 1
ATOM 1515 C C . SER A 1 194 ? 11.662 8.998 -0.627 1.00 96.00 194 SER A C 1
ATOM 1517 O O . SER A 1 194 ? 11.104 9.853 0.062 1.00 96.00 194 SER A O 1
ATOM 1519 N N . ALA A 1 195 ? 11.460 8.968 -1.949 1.00 96.25 195 ALA A N 1
ATOM 1520 C CA . ALA A 1 195 ? 10.443 9.790 -2.608 1.00 96.25 195 ALA A CA 1
ATOM 1521 C C . ALA A 1 195 ? 9.019 9.331 -2.251 1.00 96.25 195 ALA A C 1
ATOM 1523 O O . ALA A 1 195 ? 8.175 10.174 -1.951 1.00 96.25 195 ALA A O 1
ATOM 1524 N N . ILE A 1 196 ? 8.775 8.020 -2.213 1.00 95.62 196 ILE A N 1
ATOM 1525 C CA . ILE A 1 196 ? 7.486 7.432 -1.828 1.00 95.62 196 ILE A CA 1
ATOM 1526 C C . ILE A 1 196 ? 7.174 7.714 -0.366 1.00 95.62 196 ILE A C 1
ATOM 1528 O O . ILE A 1 196 ? 6.057 8.109 -0.061 1.00 95.62 196 ILE A O 1
ATOM 1532 N N . GLU A 1 197 ? 8.140 7.575 0.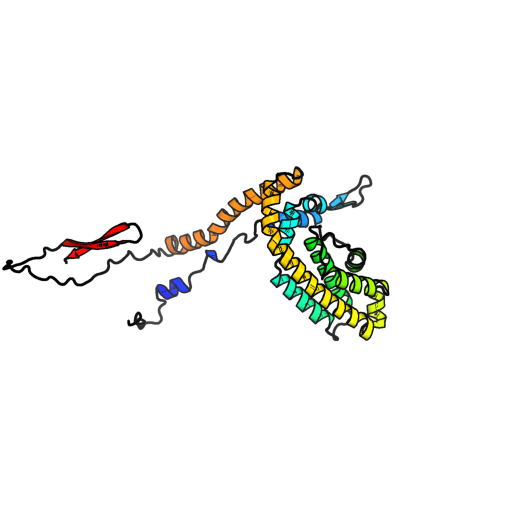537 1.00 95.25 197 GLU A N 1
ATOM 1533 C CA . GLU A 1 197 ? 7.945 7.893 1.953 1.00 95.25 197 GLU A CA 1
ATOM 1534 C C . GLU A 1 197 ? 7.501 9.351 2.151 1.00 95.25 197 GLU A C 1
ATOM 1536 O O . GLU A 1 197 ? 6.509 9.616 2.831 1.00 95.25 197 GLU A O 1
ATOM 1541 N N . ARG A 1 198 ? 8.167 10.295 1.470 1.00 93.69 198 ARG A N 1
ATOM 1542 C CA . ARG A 1 198 ? 7.778 11.715 1.471 1.00 93.69 198 ARG A CA 1
ATOM 1543 C C . ARG A 1 198 ? 6.387 11.939 0.881 1.00 93.69 198 ARG A C 1
ATOM 1545 O O . ARG A 1 198 ? 5.607 12.696 1.452 1.00 93.69 198 ARG A O 1
ATOM 1552 N N . ALA A 1 199 ? 6.068 11.282 -0.234 1.00 93.88 199 ALA A N 1
ATOM 1553 C CA . ALA A 1 199 ? 4.749 11.378 -0.852 1.00 93.88 199 ALA A CA 1
ATOM 1554 C C . ALA A 1 199 ? 3.654 10.834 0.078 1.00 93.88 199 ALA A C 1
ATOM 1556 O O . ALA A 1 199 ? 2.633 11.489 0.256 1.00 93.88 199 ALA A O 1
ATOM 1557 N N . ARG A 1 200 ? 3.890 9.697 0.746 1.00 94.44 200 ARG A N 1
ATOM 1558 C CA . ARG A 1 200 ? 2.974 9.098 1.730 1.00 94.44 200 ARG A CA 1
ATOM 1559 C C . ARG A 1 200 ? 2.707 10.017 2.914 1.00 94.44 200 ARG A C 1
ATOM 1561 O O . ARG A 1 200 ? 1.559 10.129 3.332 1.00 94.44 200 ARG A O 1
ATOM 1568 N N . ALA A 1 201 ? 3.739 10.694 3.418 1.00 92.75 201 ALA A N 1
ATOM 1569 C CA . ALA A 1 201 ? 3.595 11.651 4.512 1.00 92.75 201 ALA A CA 1
ATOM 1570 C C . ALA A 1 201 ? 2.665 12.826 4.152 1.00 92.75 201 ALA A C 1
ATOM 1572 O O . ALA A 1 201 ? 1.957 13.325 5.018 1.00 92.75 201 ALA A O 1
ATOM 1573 N N . GLN A 1 202 ? 2.632 13.234 2.879 1.00 91.19 202 GLN A N 1
ATOM 1574 C CA . GLN A 1 202 ? 1.771 14.316 2.377 1.00 91.19 202 GLN A CA 1
ATOM 1575 C C . GLN A 1 202 ? 0.410 13.815 1.864 1.00 91.19 202 GLN A C 1
ATOM 1577 O O . GLN A 1 202 ? -0.558 14.568 1.810 1.00 91.19 202 GLN A O 1
ATOM 1582 N N . ALA A 1 203 ? 0.318 12.540 1.479 1.00 94.62 203 ALA A N 1
ATOM 1583 C CA . ALA A 1 203 ? -0.870 11.975 0.848 1.00 94.62 203 ALA A CA 1
ATOM 1584 C C . ALA A 1 203 ? -2.089 11.927 1.777 1.00 94.62 203 ALA A C 1
ATOM 1586 O O . ALA A 1 203 ? -3.211 11.924 1.284 1.00 94.62 203 ALA A O 1
ATOM 1587 N N . GLY A 1 204 ? -1.887 11.904 3.099 1.00 94.19 204 GLY A N 1
ATOM 1588 C CA . GLY A 1 204 ? -2.977 11.938 4.079 1.00 94.19 204 GLY A CA 1
ATOM 1589 C C . GLY A 1 204 ? -3.804 13.220 3.993 1.00 94.19 204 GLY A C 1
ATOM 1590 O O . GLY A 1 204 ? -5.025 13.151 3.877 1.00 94.19 204 GLY A O 1
ATOM 1591 N N . GLU A 1 205 ? -3.136 14.374 3.992 1.00 93.94 205 GLU A N 1
ATOM 1592 C CA . GLU A 1 205 ? -3.792 15.681 3.857 1.00 93.94 205 GLU A CA 1
ATOM 1593 C C . GLU A 1 205 ? -4.445 15.821 2.478 1.00 93.94 205 GLU A C 1
ATOM 1595 O O . GLU A 1 205 ? -5.623 16.158 2.388 1.00 93.94 205 GLU A O 1
ATOM 1600 N N . GLY A 1 206 ? -3.723 15.454 1.413 1.00 94.06 206 GLY A N 1
ATOM 1601 C CA . GLY A 1 206 ? -4.254 15.510 0.050 1.00 94.06 206 GLY A CA 1
ATOM 1602 C C . GLY A 1 206 ? -5.453 14.584 -0.189 1.00 94.06 206 GLY A C 1
ATOM 1603 O O . GLY A 1 206 ? -6.348 14.931 -0.956 1.00 94.06 206 GLY A O 1
ATOM 1604 N N . LEU A 1 207 ? -5.514 13.429 0.488 1.00 94.75 207 LEU A N 1
ATOM 1605 C CA . LEU A 1 207 ? -6.676 12.540 0.441 1.00 94.75 207 LEU A CA 1
ATOM 1606 C C . LEU A 1 207 ? -7.913 13.218 1.039 1.00 94.75 207 LEU A C 1
ATOM 1608 O O . LEU A 1 207 ? -8.979 13.169 0.432 1.00 94.75 207 LEU A O 1
ATOM 1612 N N . ILE A 1 208 ? -7.772 13.826 2.220 1.00 93.50 208 ILE A N 1
ATOM 1613 C CA . ILE A 1 208 ? -8.878 14.499 2.913 1.00 93.50 208 ILE A CA 1
ATOM 1614 C C . ILE A 1 208 ? -9.374 15.675 2.071 1.00 93.50 208 ILE A C 1
ATOM 1616 O O . ILE A 1 208 ? -10.561 15.737 1.763 1.00 93.50 208 ILE A O 1
ATOM 1620 N N . GLU A 1 209 ? -8.461 16.537 1.617 1.00 94.25 209 GLU A N 1
ATOM 1621 C CA . GLU A 1 209 ? -8.793 17.679 0.758 1.00 94.25 209 GLU A CA 1
ATOM 1622 C C . GLU A 1 209 ? -9.497 17.229 -0.528 1.00 94.25 209 GLU A C 1
ATOM 1624 O O . GLU A 1 209 ? -10.498 17.819 -0.934 1.00 94.25 209 GLU A O 1
ATOM 1629 N N . SER A 1 210 ? -9.016 16.150 -1.155 1.00 93.75 210 SER A N 1
ATOM 1630 C CA . SER A 1 210 ? -9.642 15.622 -2.363 1.00 93.75 210 SER A CA 1
ATOM 1631 C C . SER A 1 210 ? -11.060 15.125 -2.113 1.00 93.75 210 SER A C 1
ATOM 1633 O O . SER A 1 210 ? -11.892 15.361 -2.975 1.00 93.75 210 SER A O 1
ATOM 1635 N N . ILE A 1 211 ? -11.335 14.450 -0.994 1.00 92.06 211 ILE A N 1
ATOM 1636 C CA . ILE A 1 211 ? -12.683 13.964 -0.659 1.00 92.06 211 ILE A CA 1
ATOM 1637 C C . ILE A 1 211 ? -13.626 15.141 -0.369 1.00 92.06 211 ILE A C 1
ATOM 1639 O O . ILE A 1 211 ? -14.799 15.105 -0.739 1.00 92.06 211 ILE A O 1
ATOM 1643 N N . GLU A 1 212 ? -13.126 16.180 0.301 1.00 91.44 212 GLU A N 1
ATOM 1644 C CA . GLU A 1 212 ? -13.910 17.360 0.679 1.00 91.44 212 GLU A CA 1
ATOM 1645 C C . GLU A 1 212 ? -14.202 18.295 -0.499 1.00 91.44 212 GLU A C 1
ATOM 1647 O O . GLU A 1 212 ? -15.226 18.981 -0.488 1.00 91.44 212 GLU A O 1
ATOM 1652 N N . SER A 1 213 ? -13.343 18.318 -1.525 1.00 91.44 213 SER A N 1
ATOM 1653 C CA . SER A 1 213 ? -13.525 19.188 -2.694 1.00 91.44 213 SER A CA 1
ATOM 1654 C C . SER A 1 213 ? -14.812 18.882 -3.466 1.00 91.44 213 SER A C 1
ATOM 1656 O O . SER A 1 213 ? -15.395 19.781 -4.075 1.00 91.44 213 SER A O 1
ATOM 1658 N N . GLY A 1 214 ? -15.260 17.621 -3.452 1.00 83.06 214 GLY A N 1
ATOM 1659 C CA . GLY A 1 214 ? -16.426 17.160 -4.202 1.00 83.06 214 GLY A CA 1
ATOM 1660 C C . GLY A 1 214 ? -16.246 17.183 -5.726 1.00 83.06 214 GLY A C 1
ATOM 1661 O O . GLY A 1 214 ? -17.201 16.878 -6.443 1.00 83.06 214 GLY A O 1
ATOM 1662 N N . ASP A 1 215 ? -15.051 17.513 -6.229 1.00 90.06 215 ASP A N 1
ATOM 1663 C CA . ASP A 1 215 ? -14.733 17.584 -7.660 1.00 90.06 215 ASP A CA 1
ATOM 1664 C C . ASP A 1 215 ? -14.314 16.207 -8.187 1.00 90.06 215 ASP A C 1
ATOM 1666 O O . ASP A 1 215 ? -13.155 15.932 -8.503 1.00 90.06 215 ASP A O 1
ATOM 1670 N N . HIS A 1 216 ? -15.292 15.305 -8.213 1.00 92.12 216 HIS A N 1
ATOM 1671 C CA . HIS A 1 216 ? -15.120 13.925 -8.642 1.00 92.12 216 HIS A CA 1
ATOM 1672 C C . HIS A 1 216 ? -15.994 13.626 -9.846 1.00 92.12 216 HIS A C 1
ATOM 1674 O O . HIS A 1 216 ? -17.159 14.030 -9.923 1.00 92.12 216 HIS A O 1
ATOM 1680 N N . ALA A 1 217 ? -15.478 12.799 -10.749 1.00 90.44 217 ALA A N 1
ATOM 1681 C CA . ALA A 1 217 ? -16.330 12.209 -11.764 1.00 90.44 217 ALA A CA 1
ATOM 1682 C C . ALA A 1 217 ? -17.408 11.324 -11.090 1.00 90.44 217 ALA A C 1
ATOM 1684 O O . ALA A 1 217 ? -17.097 10.638 -10.109 1.00 90.44 217 ALA A O 1
ATOM 1685 N N . PRO A 1 218 ? -18.658 11.280 -11.596 1.00 90.94 218 PRO A N 1
ATOM 1686 C CA . PRO A 1 218 ? -19.774 10.610 -10.916 1.00 90.94 218 PRO A CA 1
ATOM 1687 C C . PRO A 1 218 ? -19.494 9.156 -10.510 1.00 90.94 218 PRO A C 1
ATOM 1689 O O . PRO A 1 218 ? -19.910 8.703 -9.446 1.00 90.94 218 PRO A O 1
ATOM 1692 N N . GLN A 1 219 ? -18.750 8.429 -11.340 1.00 84.69 219 GLN A N 1
ATOM 1693 C CA . GLN A 1 219 ? -18.321 7.062 -11.068 1.00 84.69 219 GLN A CA 1
ATOM 1694 C C . GLN A 1 219 ? -17.394 6.925 -9.854 1.00 84.69 219 GLN A C 1
ATOM 1696 O O . GLN A 1 219 ? -17.532 5.988 -9.068 1.00 84.69 219 GLN A O 1
ATOM 1701 N N . ALA A 1 220 ? -16.448 7.851 -9.710 1.00 89.31 220 ALA A N 1
ATOM 1702 C CA . ALA A 1 220 ? -15.448 7.835 -8.661 1.00 89.31 220 ALA A CA 1
ATOM 1703 C C . ALA A 1 220 ? -16.099 8.306 -7.366 1.00 89.31 220 ALA A C 1
ATOM 1705 O O . ALA A 1 220 ? -15.946 7.653 -6.342 1.00 89.31 220 ALA A O 1
ATOM 1706 N N . ALA A 1 221 ? -16.957 9.329 -7.445 1.00 92.38 221 ALA A N 1
ATOM 1707 C CA . ALA A 1 221 ? -17.801 9.764 -6.339 1.00 92.38 221 ALA A CA 1
ATOM 1708 C C . ALA A 1 221 ? -18.649 8.614 -5.768 1.00 92.38 221 ALA A C 1
ATOM 1710 O O . ALA A 1 221 ? -18.707 8.434 -4.552 1.00 92.38 221 ALA A O 1
ATOM 1711 N N . LEU A 1 222 ? -19.274 7.801 -6.633 1.00 93.31 222 LEU A N 1
ATOM 1712 C CA . LEU A 1 222 ? -20.069 6.648 -6.202 1.00 93.31 222 LEU A CA 1
ATOM 1713 C C . LEU A 1 222 ? -19.215 5.615 -5.455 1.00 93.31 222 LEU A C 1
ATOM 1715 O O . LEU A 1 222 ? -19.629 5.114 -4.407 1.00 93.31 222 LEU A O 1
ATOM 1719 N N . TYR A 1 223 ? -18.024 5.308 -5.971 1.00 93.19 223 TYR A N 1
ATOM 1720 C CA . TYR A 1 223 ? -17.112 4.380 -5.307 1.00 93.19 223 TYR A CA 1
ATOM 1721 C C . TYR A 1 223 ? -16.559 4.946 -3.991 1.00 93.19 223 TYR A C 1
ATOM 1723 O O . TYR A 1 223 ? -16.523 4.234 -2.988 1.00 93.19 223 TYR A O 1
ATOM 1731 N N . ASN A 1 224 ? -16.197 6.229 -3.962 1.00 92.94 224 ASN A N 1
ATOM 1732 C CA . ASN A 1 224 ? -15.732 6.928 -2.766 1.00 92.94 224 ASN A CA 1
ATOM 1733 C C . ASN A 1 224 ? -16.807 6.881 -1.671 1.00 92.94 224 ASN A C 1
ATOM 1735 O O . ASN A 1 224 ? -16.523 6.475 -0.544 1.00 92.94 224 ASN A O 1
ATOM 1739 N N . ALA A 1 225 ? -18.061 7.194 -2.015 1.00 93.69 225 ALA A N 1
ATOM 1740 C CA . ALA A 1 225 ? -19.193 7.099 -1.098 1.00 93.69 225 ALA A CA 1
ATOM 1741 C C . ALA A 1 225 ? -19.379 5.671 -0.566 1.00 93.69 225 ALA A C 1
ATOM 1743 O O . ALA A 1 225 ? -19.549 5.479 0.639 1.00 93.69 225 ALA A O 1
ATOM 1744 N N . PHE A 1 226 ? -19.292 4.660 -1.438 1.00 94.50 226 PHE A N 1
ATOM 1745 C CA . PHE A 1 226 ? -19.322 3.261 -1.017 1.00 94.50 226 PHE A CA 1
ATOM 1746 C C . PHE A 1 226 ? -18.195 2.937 -0.028 1.00 94.50 226 PHE A C 1
ATOM 1748 O O . PHE A 1 226 ? -18.472 2.388 1.035 1.00 94.50 226 PHE A O 1
ATOM 1755 N N . ALA A 1 227 ? -16.944 3.288 -0.338 1.00 93.88 227 ALA A N 1
ATOM 1756 C CA . ALA A 1 227 ? -15.791 2.978 0.505 1.00 93.88 227 ALA A CA 1
ATOM 1757 C C . ALA A 1 227 ? -15.891 3.645 1.889 1.00 93.88 227 ALA A C 1
ATOM 1759 O O . ALA A 1 227 ? -15.581 3.009 2.900 1.00 93.88 227 ALA A O 1
ATOM 1760 N N . ILE A 1 228 ? -16.380 4.889 1.939 1.00 91.56 228 ILE A N 1
ATOM 1761 C CA . ILE A 1 228 ? -16.625 5.633 3.181 1.00 91.56 228 ILE A CA 1
ATOM 1762 C C . ILE A 1 228 ? -17.730 4.958 4.005 1.00 91.56 228 ILE A C 1
ATOM 1764 O O . ILE A 1 228 ? -17.518 4.639 5.173 1.00 91.56 228 ILE A O 1
ATOM 1768 N N . LEU A 1 229 ? -18.888 4.668 3.404 1.00 93.88 229 LEU A N 1
ATOM 1769 C CA . LEU A 1 229 ? -20.001 4.013 4.103 1.00 93.88 229 LEU A CA 1
ATOM 1770 C C . LEU A 1 229 ? -19.646 2.590 4.558 1.00 93.88 229 LEU A C 1
ATOM 1772 O O . LEU A 1 229 ? -20.064 2.141 5.628 1.00 93.88 229 LEU A O 1
ATOM 1776 N N . PHE A 1 230 ? -18.857 1.870 3.763 1.00 93.88 230 PHE A N 1
ATOM 1777 C CA . PHE A 1 230 ? -18.411 0.524 4.095 1.00 93.88 230 PHE A CA 1
ATOM 1778 C C . PHE A 1 230 ? -17.423 0.514 5.269 1.00 93.88 230 PHE A C 1
ATOM 1780 O O . PHE A 1 230 ? -17.420 -0.443 6.045 1.00 93.88 230 PHE A O 1
ATOM 1787 N N . ALA A 1 231 ? -16.631 1.575 5.464 1.00 87.31 231 ALA A N 1
ATOM 1788 C CA . ALA A 1 231 ? -15.718 1.678 6.602 1.00 87.31 231 ALA A CA 1
ATOM 1789 C C . ALA A 1 231 ? -16.454 1.607 7.958 1.00 87.31 231 ALA A C 1
ATOM 1791 O O . ALA A 1 231 ? -15.970 0.942 8.877 1.00 87.31 231 ALA A O 1
ATOM 1792 N N . GLU A 1 232 ? -17.656 2.184 8.061 1.00 87.62 232 GLU A N 1
ATOM 1793 C CA . GLU A 1 232 ? -18.513 2.097 9.258 1.00 87.62 232 GLU A CA 1
ATOM 1794 C C . GLU A 1 232 ? -19.033 0.671 9.503 1.00 87.62 232 GLU A C 1
ATOM 1796 O O . GLU A 1 232 ? -19.022 0.149 10.626 1.00 87.62 232 GLU A O 1
ATOM 1801 N N . GLN A 1 233 ? -19.437 -0.018 8.433 1.00 90.44 233 GLN A N 1
ATOM 1802 C CA . GLN A 1 233 ? -19.855 -1.420 8.521 1.00 90.44 233 GLN A CA 1
ATOM 1803 C C . GLN A 1 233 ? -18.685 -2.321 8.927 1.00 90.44 233 GLN A C 1
ATOM 1805 O O . GLN A 1 233 ? -18.842 -3.207 9.769 1.00 90.44 233 GLN A O 1
ATOM 1810 N N . ARG A 1 234 ? -17.483 -2.051 8.411 1.00 92.69 234 ARG A N 1
ATOM 1811 C CA . ARG A 1 234 ? -16.254 -2.747 8.797 1.00 92.69 234 ARG A CA 1
ATOM 1812 C C . ARG A 1 234 ? -15.926 -2.552 10.275 1.00 92.69 234 ARG A C 1
ATOM 1814 O O . ARG A 1 234 ? -15.568 -3.518 10.945 1.00 92.69 234 ARG A O 1
ATOM 1821 N N . ALA A 1 235 ? -16.092 -1.340 10.808 1.00 88.25 235 ALA A N 1
ATOM 1822 C CA . ALA A 1 235 ? -15.910 -1.079 12.236 1.00 88.25 235 ALA A CA 1
ATOM 1823 C C . ALA A 1 235 ? -16.865 -1.930 13.091 1.00 88.25 235 ALA A C 1
ATOM 1825 O O . ALA A 1 235 ? -16.471 -2.449 14.135 1.00 88.25 235 ALA A O 1
ATOM 1826 N N . THR A 1 236 ? -18.096 -2.143 12.620 1.00 91.00 236 THR A N 1
ATOM 1827 C CA . THR A 1 236 ? -19.060 -3.042 13.269 1.00 91.00 236 THR A CA 1
ATOM 1828 C C . THR A 1 236 ? -18.649 -4.512 13.152 1.00 91.00 236 THR A C 1
ATOM 1830 O O . THR A 1 236 ? -18.681 -5.232 14.152 1.00 91.00 236 THR A O 1
ATOM 1833 N N . LEU A 1 237 ? -18.217 -4.962 11.969 1.00 91.31 237 LEU A N 1
ATOM 1834 C CA . LEU A 1 237 ? -17.723 -6.328 11.746 1.00 91.31 237 LEU A CA 1
ATOM 1835 C C . LEU A 1 237 ? -16.514 -6.649 12.631 1.00 91.31 237 LEU A C 1
ATOM 1837 O O . LEU A 1 237 ? -16.464 -7.713 13.247 1.00 91.31 237 LEU A O 1
ATOM 1841 N N . ASN A 1 238 ? -15.589 -5.703 12.784 1.00 93.12 238 ASN A N 1
ATOM 1842 C CA . ASN A 1 238 ? -14.391 -5.867 13.605 1.00 93.12 238 ASN A CA 1
ATOM 1843 C C . ASN A 1 238 ? -14.674 -5.905 15.119 1.00 93.12 238 ASN A C 1
ATOM 1845 O O . ASN A 1 238 ? -13.774 -6.216 15.889 1.00 93.12 238 ASN A O 1
ATOM 1849 N N . ARG A 1 239 ? -15.922 -5.693 15.569 1.00 91.12 239 ARG A N 1
ATOM 1850 C CA . ARG A 1 239 ? -16.340 -5.994 16.955 1.00 91.12 239 ARG A CA 1
ATOM 1851 C C . ARG A 1 239 ? -16.624 -7.480 17.185 1.00 91.12 239 ARG A C 1
ATOM 1853 O O . ARG A 1 239 ? -16.824 -7.890 18.328 1.00 91.12 239 ARG A O 1
ATOM 1860 N N . PHE A 1 240 ? -16.696 -8.293 16.129 1.00 92.19 240 PHE A N 1
ATOM 1861 C CA . PHE A 1 240 ? -17.018 -9.715 16.242 1.00 92.19 240 PHE A CA 1
ATOM 1862 C C . PHE A 1 240 ? -16.043 -10.497 17.141 1.00 92.19 240 PHE A C 1
ATOM 1864 O O . PHE A 1 240 ? -16.539 -11.197 18.024 1.00 92.19 240 PHE A O 1
ATOM 1871 N N . PRO A 1 241 ? -14.706 -10.363 17.019 1.00 90.75 241 PRO A N 1
ATOM 1872 C CA . PRO A 1 241 ? -13.771 -11.097 17.874 1.00 90.75 241 PRO A CA 1
ATOM 1873 C C . PRO A 1 241 ? -13.986 -10.797 19.357 1.00 90.75 241 PRO A C 1
ATOM 1875 O O . PRO A 1 241 ? -14.030 -11.716 20.174 1.00 90.75 241 PRO A O 1
ATOM 1878 N N . ARG A 1 242 ? -14.227 -9.524 19.703 1.00 89.38 242 ARG A N 1
ATOM 1879 C CA . ARG A 1 242 ? -14.534 -9.112 21.077 1.00 89.38 242 ARG A CA 1
ATOM 1880 C C . ARG A 1 242 ? -15.822 -9.754 21.576 1.00 89.38 242 ARG A C 1
ATOM 1882 O O . ARG A 1 242 ? -15.821 -10.393 22.623 1.00 89.38 242 ARG A O 1
ATOM 1889 N N . ARG A 1 243 ? -16.894 -9.668 20.784 1.00 90.50 243 ARG A N 1
ATOM 1890 C CA . ARG A 1 243 ? -18.187 -10.296 21.100 1.00 90.50 243 ARG A CA 1
ATOM 1891 C C . ARG A 1 243 ? -18.073 -11.809 21.272 1.00 90.50 243 ARG A C 1
ATOM 1893 O O . ARG A 1 243 ? -18.754 -12.367 22.124 1.00 90.50 243 ARG A O 1
ATOM 1900 N N . PHE A 1 244 ? -17.238 -12.465 20.471 1.00 89.56 244 PHE A N 1
ATOM 1901 C CA . PHE A 1 244 ? -17.002 -13.902 20.564 1.00 89.56 244 PHE A CA 1
ATOM 1902 C C . PHE A 1 244 ? -16.279 -14.275 21.864 1.00 89.56 244 PHE A C 1
ATOM 1904 O O . PHE A 1 244 ? -16.700 -15.208 22.543 1.00 89.56 244 PHE A O 1
ATOM 1911 N N . VAL A 1 245 ? -15.241 -13.523 22.245 1.00 87.31 245 VAL A N 1
ATOM 1912 C CA . VAL A 1 245 ? -14.535 -13.703 23.525 1.00 87.31 245 VAL A CA 1
ATOM 1913 C C . VAL A 1 245 ? -15.483 -13.470 24.703 1.00 87.31 245 VAL A C 1
ATOM 1915 O O . VAL A 1 245 ? -15.572 -14.324 25.583 1.00 87.31 245 VAL A O 1
ATOM 1918 N N . ASP A 1 246 ? -16.247 -12.375 24.691 1.00 87.00 246 ASP A N 1
ATOM 1919 C CA . ASP A 1 246 ? -17.214 -12.062 25.750 1.00 87.00 246 ASP A CA 1
ATOM 1920 C C . ASP A 1 246 ? -18.309 -13.147 25.856 1.00 87.00 246 ASP A C 1
ATOM 1922 O O . ASP A 1 246 ? -18.672 -13.558 26.957 1.00 87.00 246 ASP A O 1
ATOM 1926 N N . PHE A 1 247 ? -18.795 -13.675 24.724 1.00 89.19 247 PHE A N 1
ATOM 1927 C CA . PHE A 1 247 ? -19.729 -14.808 24.686 1.00 89.19 247 PHE A CA 1
ATOM 1928 C C . PHE A 1 247 ? -19.115 -16.081 25.280 1.00 89.19 247 PHE A C 1
ATOM 1930 O O . PHE A 1 247 ? -19.727 -16.731 26.126 1.00 89.19 247 PHE A O 1
ATOM 1937 N N . TYR A 1 248 ? -17.903 -16.439 24.860 1.00 86.44 248 TYR A N 1
ATOM 1938 C CA . TYR A 1 248 ? -17.258 -17.672 25.297 1.00 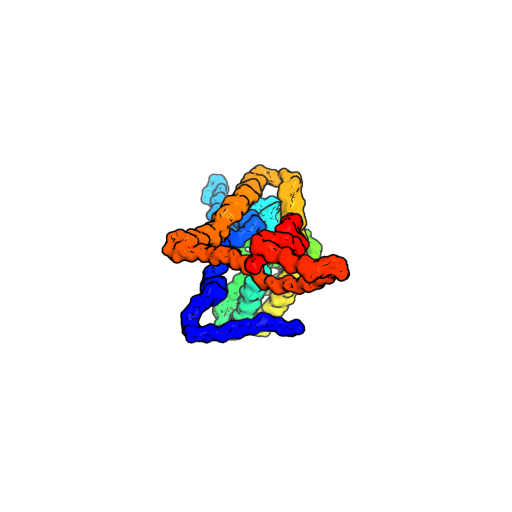86.44 248 TYR A CA 1
ATOM 1939 C C . TYR A 1 248 ? -16.970 -17.657 26.804 1.00 86.44 248 TYR A C 1
ATOM 1941 O O . TYR A 1 248 ? -17.334 -18.593 27.514 1.00 86.44 248 TYR A O 1
ATOM 1949 N N . TYR A 1 249 ? -16.377 -16.581 27.324 1.00 83.00 249 TYR A N 1
ATOM 1950 C CA . TYR A 1 249 ? -16.083 -16.496 28.754 1.00 83.00 249 TYR A CA 1
ATOM 1951 C C . TYR A 1 249 ? -17.335 -16.259 29.596 1.00 83.00 249 TYR A C 1
ATOM 1953 O O . TYR A 1 249 ? -17.503 -16.936 30.606 1.00 83.00 249 TYR A O 1
ATOM 1961 N N . GLY A 1 250 ? -18.222 -15.353 29.183 1.00 84.12 250 GLY A N 1
ATOM 1962 C CA . GLY A 1 250 ? -19.384 -14.970 29.982 1.00 84.12 250 GLY A CA 1
ATOM 1963 C C . GLY A 1 250 ? -20.549 -15.958 29.926 1.00 84.12 250 GLY A C 1
ATOM 1964 O O . GLY A 1 250 ? -21.233 -16.124 30.927 1.00 84.12 250 GLY A O 1
ATOM 1965 N N . GLN A 1 251 ? -20.794 -16.613 28.784 1.00 85.44 251 GLN A N 1
ATOM 1966 C CA . GLN A 1 251 ? -21.971 -17.480 28.598 1.00 85.44 251 GLN A CA 1
ATOM 1967 C C . GLN A 1 251 ? -21.633 -18.970 28.537 1.00 85.44 251 GLN A C 1
ATOM 1969 O O . GLN A 1 251 ? -22.407 -19.779 29.039 1.00 85.44 251 GLN A O 1
ATOM 1974 N N . VAL A 1 252 ? -20.507 -19.356 27.925 1.00 87.62 252 VAL A N 1
ATOM 1975 C CA . VAL A 1 252 ? -20.126 -20.780 27.822 1.00 87.62 252 VAL A CA 1
ATOM 1976 C C . VAL A 1 252 ? -19.385 -21.241 29.074 1.00 87.62 252 VAL A C 1
ATOM 1978 O O . VAL A 1 252 ? -19.692 -22.301 29.613 1.00 87.62 252 VAL A O 1
ATOM 1981 N N . LEU A 1 253 ? -18.410 -20.453 29.539 1.00 85.81 253 LEU A N 1
ATOM 1982 C CA . LEU A 1 253 ? -17.611 -20.780 30.725 1.00 85.81 253 LEU A CA 1
ATOM 1983 C C . LEU A 1 253 ? -18.158 -20.187 32.030 1.00 85.81 253 LEU A C 1
ATOM 1985 O O . LEU A 1 253 ? -17.597 -20.486 33.083 1.00 85.81 253 LEU A O 1
ATOM 1989 N N . ASP A 1 254 ? -19.198 -19.350 31.957 1.00 85.06 254 ASP A N 1
ATOM 1990 C CA . ASP A 1 254 ? -19.828 -18.667 33.100 1.00 85.06 254 ASP A CA 1
ATOM 1991 C C . ASP A 1 254 ? -18.816 -17.925 34.002 1.00 85.06 254 ASP A C 1
ATOM 1993 O O . ASP A 1 254 ? -18.921 -17.869 35.228 1.00 85.06 254 ASP A O 1
ATOM 1997 N N . GLN A 1 255 ? -17.767 -17.372 33.384 1.00 80.62 255 GLN A N 1
ATOM 1998 C CA . GLN A 1 255 ? -16.745 -16.593 34.071 1.00 80.62 255 GLN A CA 1
ATOM 1999 C C . GLN A 1 255 ? -17.193 -15.139 34.180 1.00 80.62 255 GLN A C 1
ATOM 2001 O O . GLN A 1 255 ? -17.098 -14.368 33.226 1.00 80.62 255 GLN A O 1
ATOM 2006 N N . HIS A 1 256 ? -17.613 -14.754 35.381 1.00 74.88 256 HIS A N 1
ATOM 2007 C CA . HIS A 1 256 ? -17.921 -13.368 35.725 1.00 74.88 256 HIS A CA 1
ATOM 2008 C C . HIS A 1 256 ? -16.746 -12.716 36.450 1.00 74.88 256 HIS A C 1
ATOM 2010 O O . HIS A 1 256 ? -16.005 -13.372 37.188 1.00 74.88 256 HIS A O 1
ATOM 2016 N N . GLY A 1 257 ? -16.573 -11.409 36.246 1.00 71.19 257 GLY A N 1
ATOM 2017 C CA . GLY A 1 257 ? -15.624 -10.627 37.034 1.00 71.19 257 GLY A CA 1
ATOM 2018 C C . GLY A 1 257 ? -15.953 -10.744 38.522 1.00 71.19 257 GLY A C 1
ATOM 2019 O O . GLY A 1 257 ? -17.123 -10.738 38.906 1.00 71.19 257 GLY A O 1
ATOM 2020 N N . LEU A 1 258 ? -14.926 -10.862 39.367 1.00 74.19 258 LEU A N 1
ATOM 2021 C CA . LEU A 1 258 ? -15.137 -10.809 40.811 1.00 74.19 258 LEU A CA 1
ATOM 2022 C C . LEU A 1 258 ? -15.770 -9.465 41.171 1.00 74.19 258 LEU A C 1
ATOM 2024 O O . LEU A 1 258 ? -15.362 -8.422 40.655 1.00 74.19 258 LEU A O 1
ATOM 2028 N N . ALA A 1 259 ? -16.751 -9.501 42.071 1.00 78.00 259 ALA A N 1
ATOM 2029 C CA . ALA A 1 259 ? -17.299 -8.280 42.631 1.00 78.00 259 ALA A CA 1
ATOM 2030 C C . ALA A 1 259 ? -16.155 -7.447 43.240 1.00 78.00 259 ALA A C 1
ATOM 2032 O O . ALA A 1 259 ? -15.254 -8.025 43.863 1.00 78.00 259 ALA A O 1
ATOM 2033 N N . PRO A 1 260 ? -16.170 -6.115 43.071 1.00 77.19 260 PRO A N 1
ATOM 2034 C CA . PRO A 1 260 ? -15.186 -5.258 43.709 1.00 77.19 260 PRO A CA 1
ATOM 2035 C C . PRO A 1 260 ? -15.238 -5.493 45.221 1.00 77.19 260 PRO A C 1
ATOM 2037 O O . PRO A 1 260 ? -16.295 -5.361 45.842 1.00 77.19 260 PRO A O 1
ATOM 2040 N N . GLN A 1 261 ? -14.108 -5.884 45.809 1.00 81.25 261 GLN A N 1
ATOM 2041 C CA . GLN A 1 261 ? -13.987 -5.945 47.260 1.00 81.25 261 GLN A CA 1
ATOM 2042 C C . GLN A 1 261 ? -13.692 -4.535 47.776 1.00 81.25 261 GLN A C 1
ATOM 2044 O O . GLN A 1 261 ? -12.773 -3.897 47.261 1.00 81.25 261 GLN A O 1
ATOM 2049 N N . PRO A 1 262 ? -14.466 -4.029 48.752 1.00 81.81 262 PRO A N 1
ATOM 2050 C CA . PRO A 1 262 ? -14.173 -2.744 49.363 1.00 81.81 262 PRO A CA 1
ATOM 2051 C C . PRO A 1 262 ? -12.848 -2.823 50.125 1.00 81.81 262 PRO A C 1
ATOM 2053 O O . PRO A 1 262 ? -12.567 -3.822 50.792 1.00 81.81 262 PRO A O 1
ATOM 2056 N N . ASP A 1 263 ? -12.055 -1.760 50.041 1.00 86.00 263 ASP A N 1
ATOM 2057 C CA . ASP A 1 263 ? -10.830 -1.640 50.824 1.00 86.00 263 ASP A CA 1
ATOM 2058 C C . ASP A 1 263 ? -11.142 -1.393 52.306 1.00 86.00 263 ASP A C 1
ATOM 2060 O O . ASP A 1 263 ? -12.163 -0.804 52.670 1.00 86.00 263 ASP A O 1
ATOM 2064 N N . SER A 1 264 ? -10.213 -1.807 53.167 1.00 88.94 264 SER A N 1
ATOM 2065 C CA . SER A 1 264 ? -10.261 -1.570 54.611 1.00 88.94 264 SER A CA 1
ATOM 2066 C C . SER A 1 264 ? -9.030 -0.790 55.055 1.00 88.94 264 SER A C 1
ATOM 2068 O O . SER A 1 264 ? -7.912 -1.064 54.615 1.00 88.94 264 SER A O 1
ATOM 2070 N N . LEU A 1 265 ? -9.218 0.158 55.972 1.00 87.69 265 LEU A N 1
ATOM 2071 C CA . LEU A 1 265 ? -8.140 0.951 56.559 1.00 87.69 265 LEU A CA 1
ATOM 2072 C C . LEU A 1 265 ? -8.385 1.199 58.047 1.00 87.69 265 LEU A C 1
ATOM 2074 O O . LEU A 1 265 ? -9.495 1.035 58.549 1.00 87.69 265 LEU A O 1
ATOM 2078 N N . PHE A 1 266 ? -7.337 1.622 58.748 1.00 90.62 266 PHE A N 1
ATOM 2079 C CA . PHE A 1 266 ? -7.419 1.998 60.155 1.00 90.62 266 PHE A CA 1
ATOM 2080 C C . PHE A 1 266 ? -7.526 3.517 60.298 1.00 90.62 266 PHE A C 1
ATOM 2082 O O . PHE A 1 266 ? -6.771 4.259 59.670 1.00 90.62 266 PHE A O 1
ATOM 2089 N N . LEU A 1 267 ? -8.440 3.973 61.157 1.00 86.25 267 LEU A N 1
ATOM 2090 C CA . LEU A 1 267 ? -8.585 5.378 61.536 1.00 86.25 267 LEU A CA 1
ATOM 2091 C C . LEU A 1 267 ? -8.045 5.596 62.950 1.00 86.25 267 LEU A C 1
ATOM 2093 O O . LEU A 1 267 ? -8.324 4.817 63.861 1.00 86.25 267 LEU A O 1
ATOM 2097 N N . THR A 1 268 ? -7.311 6.690 63.139 1.00 89.38 268 THR A N 1
ATOM 2098 C CA . THR A 1 268 ? -6.834 7.120 64.457 1.00 89.38 268 THR A CA 1
ATOM 2099 C C . THR A 1 268 ? -7.644 8.326 64.908 1.00 89.38 268 THR A C 1
ATOM 2101 O O . THR A 1 268 ? -7.718 9.327 64.198 1.00 89.38 268 THR A O 1
ATOM 2104 N N . PHE A 1 269 ? -8.218 8.252 66.107 1.00 84.81 269 PHE A N 1
ATOM 2105 C CA . PHE A 1 269 ? -9.017 9.328 66.684 1.00 84.81 269 PHE A CA 1
ATOM 2106 C C . PHE A 1 269 ? -8.262 10.013 67.819 1.00 84.81 269 PHE A C 1
ATOM 2108 O O . PHE A 1 269 ? -7.736 9.356 68.717 1.00 84.81 269 PHE A O 1
ATOM 2115 N N . THR A 1 270 ? -8.275 11.343 67.819 1.00 88.12 270 THR A N 1
ATOM 2116 C CA . THR A 1 270 ? -7.790 12.147 68.945 1.00 88.12 270 THR A CA 1
ATOM 2117 C C . THR A 1 270 ? -8.988 12.712 69.692 1.00 88.12 270 THR A C 1
ATOM 2119 O O . THR A 1 270 ? -9.816 13.416 69.116 1.00 88.12 270 THR A O 1
ATOM 2122 N N . ARG A 1 271 ? -9.088 12.407 70.987 1.00 87.12 271 ARG A N 1
ATOM 2123 C CA . ARG A 1 271 ? -10.170 12.901 71.847 1.00 87.12 271 ARG A CA 1
ATOM 2124 C C . ARG A 1 271 ? -10.074 14.424 72.013 1.00 87.12 271 ARG A C 1
ATOM 2126 O O . ARG A 1 271 ? -8.987 14.951 72.249 1.00 87.12 271 ARG A O 1
ATOM 2133 N N . ALA A 1 272 ? -11.206 15.123 71.939 1.00 87.69 272 ALA A N 1
ATOM 2134 C CA . ALA A 1 272 ? -11.272 16.554 72.239 1.00 87.69 272 ALA A CA 1
ATOM 2135 C C . ALA A 1 272 ? -10.893 16.839 73.707 1.00 87.69 272 ALA A C 1
ATOM 2137 O O . ALA A 1 272 ? -11.116 16.000 74.581 1.00 87.69 272 ALA A O 1
ATOM 2138 N N . LYS A 1 273 ? -10.330 18.026 73.978 1.00 83.56 273 LYS A N 1
ATOM 2139 C CA . LYS A 1 273 ? -9.755 18.388 75.291 1.00 83.56 273 LYS A CA 1
ATOM 2140 C C . LYS A 1 273 ? -10.754 18.297 76.453 1.00 83.56 273 LYS A C 1
ATOM 2142 O O . LYS A 1 273 ? -10.358 17.885 77.538 1.00 83.56 273 LYS A O 1
ATOM 2147 N N . ASP A 1 274 ? -12.029 18.580 76.194 1.00 85.88 274 ASP A N 1
ATOM 2148 C CA . ASP A 1 274 ? -13.082 18.633 77.218 1.00 85.88 274 ASP A CA 1
ATOM 2149 C C . ASP A 1 274 ? -13.979 17.379 77.243 1.00 85.88 274 ASP A C 1
ATOM 2151 O O . ASP A 1 274 ? -14.886 17.264 78.065 1.00 85.88 274 ASP A O 1
ATOM 2155 N N . ALA A 1 275 ? -13.738 16.411 76.351 1.00 80.94 275 ALA A N 1
ATOM 2156 C CA . ALA A 1 275 ? -14.528 15.187 76.283 1.00 80.94 275 ALA A CA 1
ATOM 2157 C C . ALA A 1 275 ? -13.971 14.123 77.241 1.00 80.94 275 ALA A C 1
ATOM 2159 O O . ALA A 1 275 ? -12.822 13.704 77.119 1.00 80.94 275 ALA A O 1
ATOM 2160 N N . GLN A 1 276 ? -14.795 13.637 78.172 1.00 80.12 276 GLN A N 1
ATOM 2161 C CA . GLN A 1 276 ? -14.422 12.546 79.086 1.00 80.12 276 GLN A CA 1
ATOM 2162 C C . GLN A 1 276 ? -14.432 11.180 78.378 1.00 80.12 276 GLN A C 1
ATOM 2164 O O . GLN A 1 276 ? -13.514 10.382 78.562 1.00 80.12 276 GLN A O 1
ATOM 2169 N N . GLN A 1 277 ? -15.405 10.946 77.494 1.00 81.38 277 GLN A N 1
ATOM 2170 C CA . GLN A 1 277 ? -15.583 9.703 76.741 1.00 81.38 277 GLN A CA 1
ATOM 2171 C C . GLN A 1 277 ? -16.027 10.019 75.307 1.00 81.38 277 GLN A C 1
ATOM 2173 O O . GLN A 1 277 ? -16.749 10.987 75.079 1.00 81.38 277 GLN A O 1
ATOM 2178 N N . ALA A 1 278 ? -15.597 9.203 74.346 1.00 81.56 278 ALA A N 1
ATOM 2179 C CA . ALA A 1 278 ? -16.062 9.248 72.964 1.00 81.56 278 ALA A CA 1
ATOM 2180 C C . ALA A 1 278 ? -16.321 7.816 72.486 1.00 81.56 278 ALA A C 1
ATOM 2182 O O . ALA A 1 278 ? -15.568 6.906 72.829 1.00 81.56 278 ALA A O 1
ATOM 2183 N N . SER A 1 279 ? -17.392 7.629 71.721 1.00 86.62 279 SER A N 1
ATOM 2184 C CA . SER A 1 279 ? -17.769 6.348 71.125 1.00 86.62 279 SER A CA 1
ATOM 2185 C C . SER A 1 279 ? -17.989 6.550 69.633 1.00 86.62 279 SER A C 1
ATOM 2187 O O . SER A 1 279 ? -18.565 7.563 69.230 1.00 86.62 279 SER A O 1
ATOM 2189 N N . VAL A 1 280 ? -17.528 5.598 68.827 1.00 87.38 280 VAL A N 1
ATOM 2190 C CA . VAL A 1 280 ? -17.796 5.556 67.390 1.00 87.38 280 VAL A CA 1
ATOM 2191 C C . VAL A 1 280 ? -18.804 4.434 67.158 1.00 87.38 280 VAL A C 1
ATOM 2193 O O . VAL A 1 280 ? -18.481 3.279 67.435 1.00 87.38 280 VAL A O 1
ATOM 2196 N N . PRO A 1 281 ? -20.031 4.742 66.711 1.00 89.62 281 PRO A N 1
ATOM 2197 C CA . PRO A 1 281 ? -21.020 3.710 66.449 1.00 89.62 281 PRO A CA 1
ATOM 2198 C C . PRO A 1 281 ? -20.633 2.887 65.217 1.00 89.62 281 PRO A C 1
ATOM 2200 O O . PRO A 1 281 ? -20.072 3.412 64.252 1.00 89.62 281 PRO A O 1
ATOM 2203 N N . HIS A 1 282 ? -20.991 1.603 65.233 1.00 90.56 282 HIS A N 1
ATOM 2204 C CA . HIS A 1 282 ? -20.912 0.748 64.052 1.00 90.56 282 HIS A CA 1
ATOM 2205 C C . HIS A 1 282 ? -21.697 1.391 62.897 1.00 90.56 282 HIS A C 1
ATOM 2207 O O . HIS A 1 282 ? -22.832 1.838 63.072 1.00 90.56 282 HIS A O 1
ATOM 2213 N N . GLY A 1 283 ? -21.101 1.431 61.710 1.00 91.06 283 GLY A N 1
ATOM 2214 C CA . GLY A 1 283 ? -21.665 2.050 60.514 1.00 91.06 283 GLY A CA 1
ATOM 2215 C C . GLY A 1 283 ? -21.450 3.562 60.409 1.00 91.06 283 GLY A C 1
ATOM 2216 O O . GLY A 1 283 ? -21.940 4.161 59.454 1.00 91.06 283 GLY A O 1
ATOM 2217 N N . ALA A 1 284 ? -20.730 4.196 61.345 1.00 90.81 284 ALA A N 1
ATOM 2218 C CA . ALA A 1 284 ? -20.370 5.610 61.222 1.00 90.81 284 ALA A CA 1
ATOM 2219 C C . ALA A 1 284 ? -19.576 5.852 59.930 1.00 90.81 284 ALA A C 1
ATOM 2221 O O . ALA A 1 284 ? -18.577 5.174 59.691 1.00 90.81 284 ALA A O 1
ATOM 2222 N N . LEU A 1 285 ? -20.026 6.809 59.112 1.00 91.31 285 LEU A N 1
ATOM 2223 C CA . LEU A 1 285 ? -19.420 7.123 57.819 1.00 91.31 285 LEU A CA 1
ATOM 2224 C C . LEU A 1 285 ? -18.323 8.182 57.958 1.00 91.31 285 LEU A C 1
ATOM 2226 O O . LEU A 1 285 ? -18.535 9.241 58.550 1.00 91.31 285 LEU A O 1
ATOM 2230 N N . PHE A 1 286 ? -17.176 7.914 57.343 1.00 89.75 286 PHE A N 1
ATOM 2231 C CA . PHE A 1 286 ? -16.021 8.801 57.281 1.00 89.75 286 PHE A CA 1
ATOM 2232 C C . PHE A 1 286 ? -15.672 9.088 55.827 1.00 89.75 286 PHE A C 1
ATOM 2234 O O . PHE A 1 286 ? -15.438 8.162 55.050 1.00 89.75 286 PHE A O 1
ATOM 2241 N N . SER A 1 287 ? -15.622 10.368 55.463 1.00 89.81 287 SER A N 1
ATOM 2242 C CA . SER A 1 287 ? -15.254 10.770 54.107 1.00 89.81 287 SER A CA 1
ATOM 2243 C C . SER A 1 287 ? -13.746 10.665 53.893 1.00 89.81 287 SER A C 1
ATOM 2245 O O . SER A 1 287 ? -12.959 11.153 54.704 1.00 89.81 287 SER A O 1
ATOM 2247 N N . ALA A 1 288 ? -13.355 10.064 52.772 1.00 87.81 288 ALA A N 1
ATOM 2248 C CA . ALA A 1 288 ? -11.976 9.940 52.307 1.00 87.81 288 ALA A CA 1
ATOM 2249 C C . ALA A 1 288 ? -11.712 10.767 51.033 1.00 87.81 288 ALA A C 1
ATOM 2251 O O . ALA A 1 288 ? -10.801 10.461 50.266 1.00 87.81 288 ALA A O 1
ATOM 2252 N N . GLY A 1 289 ? -12.504 11.818 50.802 1.00 86.75 289 GLY A N 1
ATOM 2253 C CA . GLY A 1 289 ? -12.414 12.658 49.610 1.00 86.75 289 GLY A CA 1
ATOM 2254 C C . GLY A 1 289 ? -13.369 12.217 48.503 1.00 86.75 289 GLY A C 1
ATOM 2255 O O . GLY A 1 289 ? -14.453 11.698 48.772 1.00 86.75 289 GLY A O 1
ATOM 2256 N N . THR A 1 290 ? -12.980 12.466 47.255 1.00 87.50 290 THR A N 1
ATOM 2257 C CA . THR A 1 290 ? -13.772 12.137 46.061 1.00 87.50 290 THR A CA 1
ATOM 2258 C C . THR A 1 290 ? -12.943 11.305 45.094 1.00 87.50 290 THR A C 1
ATOM 2260 O O . THR A 1 290 ? -11.716 11.412 45.081 1.00 87.50 290 THR A O 1
ATOM 2263 N N . ASP A 1 291 ? -13.601 10.446 44.324 1.00 84.06 291 ASP A N 1
ATOM 2264 C CA . ASP A 1 291 ? -12.959 9.685 43.259 1.00 84.06 291 ASP A CA 1
ATOM 2265 C C . ASP A 1 291 ? -12.681 10.557 42.020 1.00 84.06 291 ASP A C 1
ATOM 2267 O O . ASP A 1 291 ? -12.997 11.748 41.973 1.00 84.06 291 ASP A O 1
ATOM 2271 N N . ALA A 1 292 ? -12.083 9.957 40.987 1.00 84.00 292 ALA A N 1
ATOM 2272 C CA . ALA A 1 292 ? -11.784 10.644 39.730 1.00 84.00 292 ALA A CA 1
ATOM 2273 C C . ALA A 1 292 ? -13.039 11.151 38.985 1.00 84.00 292 ALA A C 1
ATOM 2275 O O . ALA A 1 292 ? -12.921 12.018 38.122 1.00 84.00 292 ALA A O 1
ATOM 2276 N N . GLY A 1 293 ? -14.226 10.624 39.306 1.00 82.31 293 GLY A N 1
ATOM 2277 C CA . GLY A 1 293 ? -15.516 11.072 38.783 1.00 82.31 293 GLY A CA 1
ATOM 2278 C C . GLY A 1 293 ? -16.204 12.130 39.653 1.00 82.31 293 GLY A C 1
ATOM 2279 O O . GLY A 1 293 ? -17.285 12.593 39.295 1.00 82.31 293 GLY A O 1
ATOM 2280 N N . GLY A 1 294 ? -15.600 12.526 40.779 1.00 84.50 294 GLY A N 1
ATOM 2281 C CA . GLY A 1 294 ? -16.156 13.494 41.724 1.00 84.50 294 GLY A CA 1
ATOM 2282 C C . GLY A 1 294 ? -17.160 12.909 42.725 1.00 84.50 294 GLY A C 1
ATOM 2283 O O . GLY A 1 294 ? -17.768 13.671 43.479 1.00 84.50 294 GLY A O 1
ATOM 2284 N N . ALA A 1 295 ? -17.348 11.587 42.772 1.00 87.88 295 ALA A N 1
ATOM 2285 C CA . ALA A 1 295 ? -18.221 10.946 43.752 1.00 87.88 295 ALA A CA 1
ATOM 2286 C C . ALA A 1 295 ? -17.510 10.800 45.106 1.00 87.88 295 ALA A C 1
ATOM 2288 O O . ALA A 1 295 ? -16.316 10.512 45.169 1.00 87.88 295 ALA A O 1
ATOM 2289 N N . ALA A 1 296 ? -18.232 11.006 46.211 1.00 86.94 296 ALA A N 1
ATOM 2290 C CA . ALA A 1 296 ? -17.656 10.936 47.553 1.00 86.94 296 ALA A CA 1
ATOM 2291 C C . ALA A 1 296 ? -17.280 9.497 47.940 1.00 86.94 296 ALA A C 1
ATOM 2293 O O . ALA A 1 296 ? -18.119 8.596 47.910 1.00 86.94 296 ALA A O 1
ATOM 2294 N N . ILE A 1 297 ? -16.036 9.304 48.376 1.00 88.50 297 ILE A N 1
ATOM 2295 C CA . ILE A 1 297 ? -15.543 8.032 48.908 1.00 88.50 297 ILE A CA 1
ATOM 2296 C C . ILE A 1 297 ? -15.802 8.024 50.413 1.00 88.50 297 ILE A C 1
ATOM 2298 O O . ILE A 1 297 ? -15.334 8.914 51.126 1.00 88.50 297 ILE A O 1
ATOM 2302 N N . ASN A 1 298 ? -16.528 7.018 50.905 1.00 91.00 298 ASN A N 1
ATOM 2303 C CA . ASN A 1 298 ? -16.873 6.886 52.319 1.00 91.00 298 ASN A CA 1
ATOM 2304 C C . ASN A 1 298 ? -16.466 5.516 52.865 1.00 91.00 298 ASN A C 1
ATOM 2306 O O . ASN A 1 298 ? -16.687 4.497 52.216 1.00 91.00 298 ASN A O 1
ATOM 2310 N N . TYR A 1 299 ? -15.943 5.502 54.089 1.00 90.69 299 TYR A N 1
ATOM 2311 C CA . TYR A 1 299 ? -15.653 4.294 54.861 1.00 90.69 299 TYR A CA 1
ATOM 2312 C C . TYR A 1 299 ? -16.605 4.202 56.048 1.00 90.69 299 TYR A C 1
ATOM 2314 O O . TYR A 1 299 ? -16.889 5.213 56.686 1.00 90.69 299 TYR A O 1
ATOM 2322 N N . ALA A 1 300 ? -17.083 3.000 56.357 1.00 91.88 300 ALA A N 1
ATOM 2323 C CA . ALA A 1 300 ? -17.933 2.746 57.514 1.00 91.88 300 ALA A CA 1
ATOM 2324 C C . ALA A 1 300 ? -17.122 2.087 58.638 1.00 91.88 300 ALA A C 1
ATOM 2326 O O . ALA A 1 300 ? -16.356 1.161 58.375 1.00 91.88 300 ALA A O 1
ATOM 2327 N N . ALA A 1 301 ? -17.303 2.529 59.886 1.00 87.94 301 ALA A N 1
ATOM 2328 C CA . ALA A 1 301 ? -16.765 1.808 61.041 1.00 87.94 301 ALA A CA 1
ATOM 2329 C C . ALA A 1 301 ? -17.420 0.423 61.169 1.00 87.94 301 ALA A C 1
ATOM 2331 O O . ALA A 1 301 ? -18.647 0.323 61.127 1.00 87.94 301 ALA A O 1
ATOM 2332 N N . GLN A 1 302 ? -16.605 -0.617 61.343 1.00 80.62 302 GLN A N 1
ATOM 2333 C CA . GLN A 1 302 ? -17.038 -1.964 61.734 1.00 80.62 302 GLN A CA 1
ATOM 2334 C C . GLN A 1 302 ? -16.914 -2.164 63.243 1.00 80.62 302 GLN A C 1
ATOM 2336 O O . GLN A 1 302 ? -16.096 -1.452 63.869 1.00 80.62 302 GLN A O 1
#

Secondary structure (DSSP, 8-state):
--PPP-----SSSPPHHHHHHSS--GGG--SS---HHHHHHHHHHHHTT-EEE-TTS-EEEETHHHHHTSHHHHHHHHHH--HHHHHHHHHHHHHHHH-TT-HHHHHHHHHHHHHHHHHHHHHHTTS---SS-HHHHHHH----S--TTHHHHHHHHHHHHTTS-HHHHHHH-IIIIIHHHHHHHHHHHHHHHHHHHHHHHHHHHHHHHHHHH----HHHHHHHHHHHHHHHHHHHHTTHHHHHHHHIIIIIS--PPPPPPPP---------TT-S-----TT-EEEEEE-TTSPEEEEE--

pLDDT: mean 86.52, std 11.47, range [29.02, 97.62]

Radius of gyration: 32.53 Å; chains: 1; bounding box: 52×44×113 Å

Sequence (302 aa):
MAGPRAGRILNDATSQLDRARGAPAPDTVAVDGRSLAQLLAFAAGYGELIRFYDLDDRPAGDWSAFFAADPTIGYAMQLAIDLPEVETALRDLLRDVRDPRDPEARGHRLRRLLAAIVHLLAILDRDWPGGGDGEARLRAHRLRGHHPALHPQLARVQQHLSRHTLDDGLRHHFDGWGRKLIDLIEALLGELLSAIERARAQAGEGLIESIESGDHAPQAALYNAFAILFAEQRATLNRFPRRFVDFYYGQVLDQHGLAPQPDSLFLTFTRAKDAQQASVPHGALFSAGTDAGGAAINYAAQ